Protein AF-A0A1N7SX60-F1 (afdb_monomer)

Structure (mmCIF, N/CA/C/O backbone):
data_AF-A0A1N7SX60-F1
#
_entry.id   AF-A0A1N7SX60-F1
#
loop_
_atom_site.group_PDB
_atom_site.id
_atom_site.type_symbol
_atom_site.label_atom_id
_atom_site.label_alt_id
_atom_site.label_comp_id
_atom_site.label_asym_id
_atom_site.label_entity_id
_atom_site.label_seq_id
_atom_site.pdbx_PDB_ins_code
_atom_site.Cartn_x
_atom_site.Cartn_y
_atom_site.Cartn_z
_atom_site.occupancy
_atom_site.B_iso_or_equiv
_atom_site.auth_seq_id
_atom_site.auth_comp_id
_atom_site.auth_asym_id
_atom_site.auth_atom_id
_atom_site.pdbx_PDB_model_num
ATOM 1 N N . MET A 1 1 ? 11.155 -11.683 -12.900 1.00 55.38 1 MET A N 1
ATOM 2 C CA . MET A 1 1 ? 12.011 -10.623 -13.467 1.00 55.38 1 MET A CA 1
ATOM 3 C C . MET A 1 1 ? 11.646 -9.347 -12.727 1.00 55.38 1 MET A C 1
ATOM 5 O O . MET A 1 1 ? 10.485 -8.974 -12.782 1.00 55.38 1 MET A O 1
ATOM 9 N N . THR A 1 2 ? 12.556 -8.747 -11.964 1.00 61.34 2 THR A N 1
ATOM 10 C CA . THR A 1 2 ? 12.298 -7.500 -11.219 1.00 61.34 2 THR A CA 1
ATOM 11 C C . THR A 1 2 ? 13.249 -6.438 -11.751 1.00 61.34 2 THR A C 1
ATOM 13 O O . THR A 1 2 ? 14.437 -6.467 -11.443 1.00 61.34 2 THR A O 1
ATOM 16 N N . TRP A 1 3 ? 12.761 -5.578 -12.638 1.00 81.38 3 TRP A N 1
ATOM 17 C CA . TRP A 1 3 ? 13.512 -4.440 -13.162 1.00 81.38 3 TRP A CA 1
ATOM 18 C C . TRP A 1 3 ? 12.528 -3.345 -13.565 1.00 81.38 3 TRP A C 1
ATOM 20 O O . TRP A 1 3 ? 11.390 -3.674 -13.890 1.00 81.38 3 TRP A O 1
ATOM 30 N N . GLU A 1 4 ? 12.961 -2.083 -13.562 1.00 87.69 4 GLU A N 1
ATOM 31 C CA . GLU A 1 4 ? 12.141 -0.946 -13.985 1.00 87.69 4 GLU A CA 1
ATOM 32 C C . GLU A 1 4 ? 12.381 -0.622 -15.466 1.00 87.69 4 GLU A C 1
ATOM 34 O O . GLU A 1 4 ? 13.293 0.143 -15.802 1.00 87.69 4 GLU A O 1
ATOM 39 N N . PRO A 1 5 ? 11.580 -1.159 -16.401 1.00 89.00 5 PRO A N 1
ATOM 40 C CA . PRO A 1 5 ? 11.835 -0.950 -17.819 1.00 89.00 5 PRO A CA 1
ATOM 41 C C . PRO A 1 5 ? 11.672 0.504 -18.263 1.00 89.00 5 PRO A C 1
ATOM 43 O O . PRO A 1 5 ? 12.295 0.930 -19.236 1.00 89.00 5 PRO A O 1
ATOM 46 N N . SER A 1 6 ? 10.888 1.286 -17.521 1.00 87.06 6 SER A N 1
ATOM 47 C CA . SER A 1 6 ? 10.717 2.721 -17.733 1.00 87.06 6 SER A CA 1
ATOM 48 C C . SER A 1 6 ? 12.006 3.527 -17.574 1.00 87.06 6 SER A C 1
ATOM 50 O O . SER A 1 6 ? 12.074 4.626 -18.118 1.00 87.06 6 SER A O 1
ATOM 52 N N . LEU A 1 7 ? 13.017 3.006 -16.869 1.00 84.94 7 LEU A N 1
ATOM 53 C CA . LEU A 1 7 ? 14.290 3.700 -16.650 1.00 84.94 7 LEU A CA 1
ATOM 54 C C . LEU A 1 7 ? 15.335 3.459 -17.746 1.00 84.94 7 LEU A C 1
ATOM 56 O O . LEU A 1 7 ? 16.404 4.065 -17.701 1.00 84.94 7 LEU A O 1
ATOM 60 N N . GLY A 1 8 ? 15.081 2.591 -18.731 1.00 82.00 8 GLY A N 1
ATOM 61 C CA . GLY A 1 8 ? 16.130 2.310 -19.714 1.00 82.00 8 GLY A CA 1
ATOM 62 C C . GLY A 1 8 ? 15.850 1.277 -20.794 1.00 82.00 8 GLY A C 1
ATOM 63 O O . GLY A 1 8 ? 16.801 0.869 -21.461 1.00 82.00 8 GLY A O 1
ATOM 64 N N . TRP A 1 9 ? 14.606 0.830 -21.006 1.00 90.56 9 TRP A N 1
ATOM 65 C CA . TRP A 1 9 ? 14.323 0.001 -22.177 1.00 90.56 9 TRP A CA 1
ATOM 66 C C . TRP A 1 9 ? 14.578 0.797 -23.467 1.00 90.56 9 TRP A C 1
ATO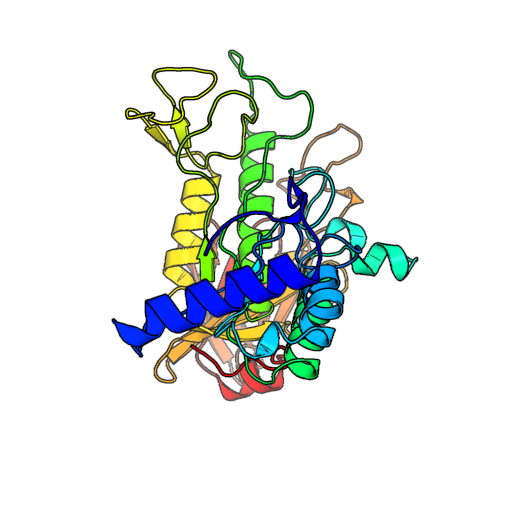M 68 O O . TRP A 1 9 ? 13.846 1.730 -23.789 1.00 90.56 9 TRP A O 1
ATOM 78 N N . ALA A 1 10 ? 15.634 0.423 -24.192 1.00 90.12 10 ALA A N 1
ATOM 79 C CA . ALA A 1 10 ? 16.147 1.169 -25.343 1.00 90.12 10 ALA A CA 1
ATOM 80 C C . ALA A 1 10 ? 15.938 0.466 -26.699 1.00 90.12 10 ALA A C 1
ATOM 82 O O . ALA A 1 10 ? 16.349 0.994 -27.730 1.00 90.12 10 ALA A O 1
ATOM 83 N N . ASP A 1 11 ? 15.331 -0.722 -26.712 1.00 94.00 11 ASP A N 1
ATOM 84 C CA . ASP A 1 11 ? 15.096 -1.517 -27.924 1.00 94.00 11 ASP A CA 1
ATOM 85 C C . ASP A 1 11 ? 13.610 -1.444 -28.351 1.00 94.00 11 ASP A C 1
ATOM 87 O O . ASP A 1 11 ? 12.790 -0.753 -27.745 1.00 94.00 11 ASP A O 1
ATOM 91 N N . SER A 1 12 ? 13.233 -2.126 -29.428 1.00 95.94 12 SER A N 1
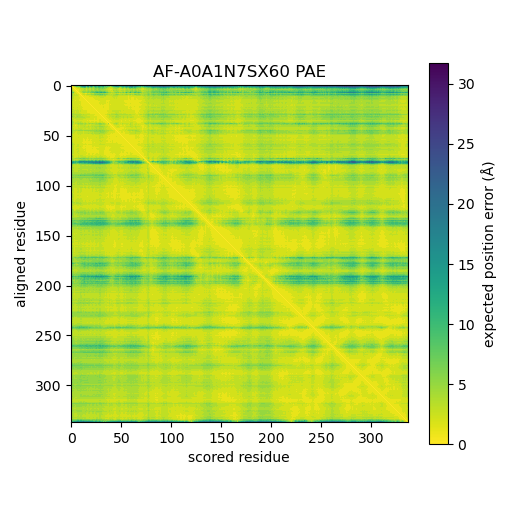ATOM 92 C CA . SER A 1 12 ? 11.878 -2.117 -29.972 1.00 95.94 12 SER A CA 1
ATOM 93 C C . SER A 1 12 ? 10.850 -2.749 -29.031 1.00 95.94 12 SER A C 1
ATOM 95 O O . SER A 1 12 ? 11.148 -3.652 -28.245 1.00 95.94 12 SER A O 1
ATOM 97 N N . ASP A 1 13 ? 9.591 -2.337 -29.176 1.00 95.94 13 ASP A N 1
ATOM 98 C CA . ASP A 1 13 ? 8.496 -2.900 -28.386 1.00 95.94 13 ASP A CA 1
ATOM 99 C C . ASP A 1 13 ? 8.295 -4.405 -28.627 1.00 95.94 13 ASP A C 1
ATOM 101 O O . ASP A 1 13 ? 7.923 -5.153 -27.723 1.00 95.94 13 ASP A O 1
ATOM 105 N N . ALA A 1 14 ? 8.582 -4.866 -29.847 1.00 96.69 14 ALA A N 1
ATOM 106 C CA . ALA A 1 14 ? 8.551 -6.282 -30.190 1.00 96.69 14 ALA A CA 1
ATOM 107 C C . ALA A 1 14 ? 9.633 -7.065 -29.433 1.00 96.69 14 ALA A C 1
ATOM 109 O O . ALA A 1 14 ? 9.358 -8.149 -28.915 1.00 96.69 14 ALA A O 1
ATOM 110 N N . ASN A 1 15 ? 10.838 -6.498 -29.309 1.00 97.12 15 ASN A N 1
ATOM 111 C CA . ASN A 1 15 ? 11.925 -7.115 -28.555 1.00 97.12 15 ASN A CA 1
ATOM 112 C C . ASN A 1 15 ? 11.629 -7.155 -27.051 1.00 97.12 15 ASN A C 1
ATOM 114 O O . ASN A 1 15 ? 12.031 -8.110 -26.390 1.00 97.12 15 ASN A O 1
ATOM 118 N N . PHE A 1 16 ? 10.849 -6.204 -26.523 1.00 96.00 16 PHE A N 1
ATOM 119 C CA . PHE A 1 16 ? 10.407 -6.242 -25.126 1.00 96.00 16 PHE A CA 1
ATOM 120 C C . PHE A 1 16 ? 9.563 -7.490 -24.856 1.00 96.00 16 PHE A C 1
ATOM 122 O O . PHE A 1 16 ? 9.838 -8.262 -23.936 1.00 96.00 16 PHE A O 1
ATOM 129 N N . VAL A 1 17 ? 8.564 -7.746 -25.707 1.00 97.44 17 VAL A N 1
ATOM 130 C CA . VAL A 1 17 ? 7.717 -8.942 -25.591 1.00 97.44 17 VAL A CA 1
ATOM 131 C C . VAL A 1 17 ? 8.513 -10.216 -25.889 1.00 97.44 17 VAL A C 1
ATOM 133 O O . VAL A 1 17 ? 8.321 -11.227 -25.212 1.00 97.44 17 VAL A O 1
ATOM 136 N N . ALA A 1 18 ? 9.439 -10.184 -26.853 1.00 97.94 18 ALA A N 1
ATOM 137 C CA . ALA A 1 18 ? 10.301 -11.323 -27.169 1.00 97.94 18 ALA A CA 1
ATOM 138 C C . ALA A 1 18 ? 11.223 -11.705 -25.999 1.00 97.94 18 ALA A C 1
ATOM 140 O O . ALA A 1 18 ? 11.410 -12.894 -25.742 1.00 97.94 18 ALA A O 1
ATOM 141 N N . MET A 1 19 ? 11.739 -10.723 -25.253 1.00 96.25 19 MET A N 1
ATOM 142 C CA . MET A 1 19 ? 12.510 -10.953 -24.030 1.00 96.25 19 MET A CA 1
ATOM 143 C C . MET A 1 19 ? 11.667 -11.685 -22.978 1.00 96.25 19 MET A C 1
ATOM 145 O O . MET A 1 19 ? 12.108 -12.709 -22.454 1.00 96.25 19 MET A O 1
ATOM 149 N N . TYR A 1 20 ? 10.441 -11.218 -22.705 1.00 97.38 20 TYR A N 1
ATOM 150 C CA . TYR A 1 20 ? 9.529 -11.909 -21.782 1.00 97.38 20 TYR A CA 1
ATOM 151 C C . TYR A 1 20 ? 9.197 -13.322 -22.260 1.00 97.38 20 TYR A C 1
ATOM 153 O O . TYR A 1 20 ? 9.238 -14.254 -21.464 1.00 97.38 20 TYR A O 1
ATOM 161 N N . LYS A 1 21 ? 8.944 -13.513 -23.559 1.00 98.12 21 LYS A N 1
ATOM 162 C CA . LYS A 1 21 ? 8.717 -14.839 -24.146 1.00 98.12 21 LYS A CA 1
ATOM 163 C C . LYS A 1 21 ? 9.899 -15.779 -23.915 1.00 98.12 21 LYS A C 1
ATOM 165 O O . LYS A 1 21 ? 9.691 -16.912 -23.487 1.00 98.12 21 LYS A O 1
ATOM 170 N N . ALA A 1 22 ? 11.119 -15.322 -24.192 1.00 97.88 22 ALA A N 1
ATOM 171 C CA . ALA A 1 22 ? 12.325 -16.121 -24.010 1.00 97.88 22 ALA A CA 1
ATOM 172 C C . ALA A 1 22 ? 12.534 -16.492 -22.533 1.00 97.88 22 ALA A C 1
ATOM 174 O O . ALA A 1 22 ? 12.771 -17.660 -22.229 1.00 97.88 22 ALA A O 1
ATOM 175 N N . ALA A 1 23 ? 12.373 -15.528 -21.618 1.00 96.44 23 ALA A N 1
ATOM 176 C CA . ALA A 1 23 ? 12.459 -15.769 -20.179 1.00 96.44 23 ALA A CA 1
ATOM 177 C C . ALA A 1 23 ? 11.383 -16.759 -19.706 1.00 96.44 23 ALA A C 1
ATOM 179 O O . ALA A 1 23 ? 11.702 -17.728 -19.023 1.00 96.44 23 ALA A O 1
ATOM 180 N N . TYR A 1 24 ? 10.130 -16.559 -20.122 1.00 97.75 24 TYR A N 1
ATOM 181 C CA . TYR A 1 24 ? 9.001 -17.428 -19.797 1.00 97.75 24 TYR A CA 1
ATOM 182 C C . TYR A 1 24 ? 9.255 -18.875 -20.214 1.00 97.75 24 TYR A C 1
ATOM 184 O O . TYR A 1 24 ? 9.181 -19.777 -19.383 1.00 97.75 24 TYR A O 1
ATOM 192 N N . GLN A 1 25 ? 9.598 -19.092 -21.485 1.00 98.12 25 GLN A N 1
ATOM 193 C CA . GLN A 1 25 ? 9.836 -20.426 -22.035 1.00 98.12 25 GLN A CA 1
ATOM 194 C C . GLN A 1 25 ? 11.074 -21.086 -21.421 1.00 98.12 25 GLN A C 1
ATOM 196 O O . GLN A 1 25 ? 11.034 -22.271 -21.099 1.00 98.12 25 GLN A O 1
ATOM 201 N N . GLY A 1 26 ? 12.155 -20.326 -21.227 1.00 97.62 26 GLY A N 1
ATOM 202 C CA . GLY A 1 26 ? 13.379 -20.826 -20.607 1.00 97.62 26 GLY A CA 1
ATOM 203 C C . GLY A 1 26 ? 13.150 -21.281 -19.167 1.00 97.62 26 GLY A C 1
ATOM 204 O O . GLY A 1 26 ? 13.458 -22.424 -18.836 1.00 97.62 26 GLY A O 1
ATOM 205 N N . ILE A 1 27 ? 12.543 -20.427 -18.336 1.00 97.38 27 ILE A N 1
ATOM 206 C CA . ILE A 1 27 ? 12.261 -20.725 -16.925 1.00 97.38 27 ILE A CA 1
ATOM 207 C C . ILE A 1 27 ? 11.320 -21.933 -16.810 1.00 97.38 27 ILE A C 1
ATOM 209 O O . ILE A 1 27 ? 11.679 -22.918 -16.166 1.00 97.38 27 ILE A O 1
ATOM 213 N N . HIS A 1 28 ? 10.183 -21.921 -17.513 1.00 97.94 28 HIS A N 1
ATOM 214 C CA . HIS A 1 28 ? 9.193 -23.002 -17.424 1.00 97.94 28 HIS A CA 1
ATOM 215 C C . HIS A 1 28 ? 9.661 -24.329 -18.031 1.00 97.94 28 HIS A C 1
ATOM 217 O O . HIS A 1 28 ? 9.133 -25.380 -17.675 1.00 97.94 28 HIS A O 1
ATOM 223 N N . SER A 1 29 ? 10.660 -24.318 -18.924 1.00 98.06 29 SER A N 1
ATOM 224 C CA . SER A 1 29 ? 11.265 -25.562 -19.424 1.00 98.06 29 SER A CA 1
ATOM 225 C C . SER A 1 29 ? 12.031 -26.334 -18.345 1.00 98.06 29 SER A C 1
ATOM 227 O O . SER A 1 29 ? 12.218 -27.541 -18.480 1.00 98.06 29 SER A O 1
ATOM 229 N N . THR A 1 30 ? 12.470 -25.642 -17.287 1.00 97.56 30 THR A N 1
ATOM 230 C CA . THR A 1 30 ? 13.232 -26.221 -16.172 1.00 97.56 30 THR A CA 1
ATOM 231 C C . THR A 1 30 ? 12.371 -26.371 -14.920 1.00 97.56 30 THR A C 1
ATOM 233 O O . THR A 1 30 ? 12.403 -27.423 -14.286 1.00 97.56 30 THR A O 1
ATOM 236 N N . ASP A 1 31 ? 11.586 -25.347 -14.580 1.00 97.81 31 ASP A N 1
ATOM 237 C CA . ASP A 1 31 ? 10.635 -25.372 -13.469 1.00 97.81 31 ASP A CA 1
ATOM 238 C C . ASP A 1 31 ? 9.261 -24.864 -13.936 1.00 97.81 31 ASP A C 1
ATOM 240 O O . ASP A 1 31 ? 9.051 -23.651 -14.023 1.00 97.81 31 ASP A O 1
ATOM 244 N N . PRO A 1 32 ? 8.304 -25.764 -14.227 1.00 96.25 32 PRO A N 1
ATOM 245 C CA . PRO A 1 32 ? 6.976 -25.375 -14.692 1.00 96.25 32 PRO A CA 1
ATOM 246 C C . PRO A 1 32 ? 6.119 -24.684 -13.618 1.00 96.25 32 PRO A C 1
ATOM 248 O O . PRO A 1 32 ? 5.035 -24.214 -13.952 1.00 96.25 32 PRO A O 1
ATOM 251 N N . ASN A 1 33 ? 6.557 -24.637 -12.352 1.00 96.44 33 ASN A N 1
ATOM 252 C CA . ASN A 1 33 ? 5.841 -23.955 -11.267 1.00 96.44 33 ASN A CA 1
ATOM 253 C C . ASN A 1 33 ? 6.429 -22.575 -10.933 1.00 96.44 33 ASN A C 1
ATOM 255 O O . ASN A 1 33 ? 5.870 -21.859 -10.097 1.00 96.44 33 ASN A O 1
ATOM 259 N N . ALA A 1 34 ? 7.563 -22.207 -11.533 1.00 96.19 34 ALA A N 1
ATOM 260 C CA . ALA A 1 34 ? 8.161 -20.897 -11.330 1.00 96.19 34 ALA A CA 1
ATOM 261 C C . ALA A 1 34 ? 7.250 -19.792 -11.888 1.00 96.19 34 ALA A C 1
ATOM 263 O O . ALA A 1 34 ? 6.569 -19.972 -12.889 1.00 96.19 34 ALA A O 1
ATOM 264 N N . ILE A 1 35 ? 7.253 -18.623 -11.245 1.00 94.75 35 ILE A N 1
ATOM 265 C CA . ILE A 1 35 ? 6.392 -17.493 -11.619 1.00 94.75 35 ILE A CA 1
ATOM 266 C C . ILE A 1 35 ? 7.213 -16.438 -12.357 1.00 94.75 35 ILE A C 1
ATOM 268 O O . ILE A 1 35 ? 8.163 -15.870 -11.808 1.00 94.75 35 ILE A O 1
ATOM 272 N N . VAL A 1 36 ? 6.805 -16.101 -13.580 1.00 96.31 36 VAL A N 1
ATOM 273 C CA . VAL A 1 36 ? 7.365 -14.972 -14.325 1.00 96.31 36 VAL A CA 1
ATOM 274 C C . VAL A 1 36 ? 6.474 -13.749 -14.149 1.00 96.31 36 VAL A C 1
ATOM 276 O O . VAL A 1 36 ? 5.356 -13.679 -14.651 1.00 96.31 36 VAL A O 1
ATOM 279 N N . MET A 1 37 ? 6.989 -12.766 -13.412 1.00 95.94 37 MET A N 1
ATOM 280 C CA . MET A 1 37 ? 6.298 -11.504 -13.128 1.00 95.94 37 MET A CA 1
ATOM 281 C C . MET A 1 37 ? 6.798 -10.367 -14.023 1.00 95.94 37 MET A C 1
ATOM 283 O O . MET A 1 37 ? 7.977 -10.361 -14.391 1.00 95.94 37 MET A O 1
ATOM 287 N N . GLY A 1 38 ? 5.917 -9.410 -14.327 1.00 95.19 38 GLY A N 1
ATOM 288 C CA . GLY A 1 38 ? 6.249 -8.158 -15.013 1.00 95.19 38 GLY A CA 1
ATOM 289 C C . GLY A 1 38 ? 5.148 -7.090 -14.880 1.00 95.19 38 GLY A C 1
ATOM 290 O O . GLY A 1 38 ? 4.031 -7.399 -14.495 1.00 95.19 38 GLY A O 1
ATOM 291 N N . THR A 1 39 ? 5.389 -5.818 -15.188 1.00 92.44 39 THR A N 1
ATOM 292 C CA . THR A 1 39 ? 6.619 -5.292 -15.794 1.00 92.44 39 THR A CA 1
ATOM 293 C C . THR A 1 39 ? 7.601 -4.673 -14.806 1.00 92.44 39 THR A C 1
ATOM 295 O O . THR A 1 39 ? 8.749 -4.509 -15.194 1.00 92.44 39 THR A O 1
ATOM 298 N N . GLY A 1 40 ? 7.198 -4.421 -13.554 1.00 91.75 40 GLY A N 1
ATOM 299 C CA . GLY A 1 40 ? 8.071 -3.877 -12.505 1.00 91.75 40 GLY A CA 1
ATOM 300 C C . GLY A 1 40 ? 8.279 -2.364 -12.581 1.00 91.75 40 GLY A C 1
ATOM 301 O O . GLY A 1 40 ? 9.347 -1.891 -12.236 1.00 91.75 40 GLY A O 1
ATOM 302 N N . ASN A 1 41 ? 7.303 -1.601 -13.077 1.00 93.56 41 ASN A N 1
ATOM 303 C CA . ASN A 1 41 ? 7.446 -0.149 -13.230 1.00 93.56 41 ASN A CA 1
ATOM 304 C C . ASN A 1 41 ? 7.256 0.576 -11.878 1.00 93.56 41 ASN A C 1
ATOM 306 O O . ASN A 1 41 ? 6.537 0.054 -11.020 1.00 93.56 41 ASN A O 1
ATOM 310 N N . PRO A 1 42 ? 7.825 1.788 -11.700 1.00 90.19 42 PRO A N 1
ATOM 311 C CA . PRO A 1 42 ? 7.867 2.482 -10.408 1.00 90.19 42 PRO A CA 1
ATOM 312 C C . PRO A 1 42 ? 6.482 2.881 -9.876 1.00 90.19 42 PRO A C 1
ATOM 314 O O . PRO A 1 42 ? 6.241 2.883 -8.672 1.00 90.19 42 PRO A O 1
ATOM 317 N N . PHE A 1 43 ? 5.552 3.201 -10.777 1.00 92.75 43 PHE A N 1
ATOM 318 C CA . PHE A 1 43 ? 4.206 3.647 -10.424 1.00 92.75 43 PHE A CA 1
ATOM 319 C C . PHE A 1 43 ? 3.165 2.601 -10.814 1.00 92.75 43 PHE A C 1
ATOM 321 O O . PHE A 1 43 ? 3.258 1.975 -11.878 1.00 92.75 43 PHE A O 1
ATOM 328 N N . ALA A 1 44 ? 2.134 2.456 -9.983 1.00 94.50 44 ALA A N 1
ATOM 329 C CA . ALA A 1 44 ? 1.046 1.521 -10.239 1.00 94.50 44 ALA A CA 1
ATOM 330 C C . ALA A 1 44 ? 0.198 1.950 -11.447 1.00 94.50 44 ALA A C 1
ATOM 332 O O . ALA A 1 44 ? -0.127 1.111 -12.291 1.00 94.50 44 ALA A O 1
ATOM 333 N N . SER A 1 45 ? -0.148 3.241 -11.555 1.00 94.50 45 SER A N 1
ATOM 334 C CA . SER A 1 45 ? -1.006 3.744 -12.633 1.00 94.50 45 SER A CA 1
ATOM 335 C C . SER A 1 45 ? -0.763 5.222 -12.996 1.00 94.50 45 SER A C 1
ATOM 337 O O . SER A 1 45 ? 0.156 5.860 -12.500 1.00 94.50 45 SER A O 1
ATOM 339 N N . ASN A 1 46 ? -1.622 5.739 -13.881 1.00 89.19 46 ASN A N 1
ATOM 340 C CA . ASN A 1 46 ? -1.798 7.140 -14.267 1.00 89.19 46 ASN A CA 1
ATOM 341 C C . ASN A 1 46 ? -0.667 7.809 -15.073 1.00 89.19 46 ASN A C 1
ATOM 343 O O . ASN A 1 46 ? -0.543 9.029 -15.077 1.00 89.19 46 ASN A O 1
ATOM 347 N N . CYS A 1 47 ? 0.124 7.039 -15.827 1.00 90.69 47 CYS A N 1
ATOM 348 C CA . CYS A 1 47 ? 0.977 7.579 -16.895 1.00 90.69 47 CYS A CA 1
ATOM 349 C C . CYS A 1 47 ? 1.276 6.537 -17.992 1.00 90.69 47 CYS A C 1
ATOM 351 O O . CYS A 1 47 ? 0.935 5.362 -17.864 1.00 90.69 47 CYS A O 1
ATOM 353 N N . ASP A 1 48 ? 1.930 6.929 -19.085 1.00 91.94 48 ASP A N 1
ATOM 354 C CA . ASP A 1 48 ? 2.257 5.988 -20.172 1.00 91.94 48 ASP A CA 1
ATOM 355 C C . ASP A 1 48 ? 3.392 5.020 -19.806 1.00 91.94 48 ASP A C 1
ATOM 357 O O . ASP A 1 48 ? 3.499 3.928 -20.369 1.00 91.94 48 ASP A O 1
ATOM 361 N N . THR A 1 49 ? 4.230 5.400 -18.838 1.00 91.88 49 THR A N 1
ATOM 362 C CA . THR A 1 49 ? 5.399 4.631 -18.395 1.00 91.88 49 THR A CA 1
ATOM 363 C C . THR A 1 49 ? 5.220 3.936 -17.046 1.00 91.88 49 THR A C 1
ATOM 365 O O . THR A 1 49 ? 6.146 3.277 -16.583 1.00 91.88 49 THR A O 1
ATOM 368 N N . CYS A 1 50 ? 4.042 4.013 -16.426 1.00 94.00 50 CYS A N 1
ATOM 369 C CA . CYS A 1 50 ? 3.690 3.217 -15.247 1.00 94.00 50 CYS A CA 1
ATOM 370 C C . CYS A 1 50 ? 3.287 1.791 -15.644 1.00 94.00 50 CYS A C 1
ATOM 372 O O . CYS A 1 50 ? 3.183 1.454 -16.830 1.00 94.00 50 CYS A O 1
ATOM 374 N N . THR A 1 51 ? 2.992 0.961 -14.644 1.00 96.31 51 THR A N 1
ATOM 375 C CA . THR A 1 51 ? 2.566 -0.422 -14.859 1.00 96.31 51 THR A CA 1
ATOM 376 C C . THR A 1 51 ? 1.307 -0.501 -15.723 1.00 96.31 51 THR A C 1
ATOM 378 O O . THR A 1 51 ? 1.291 -1.268 -16.684 1.00 96.31 51 THR A O 1
ATOM 381 N N . THR A 1 52 ? 0.266 0.312 -15.490 1.00 96.88 52 THR A N 1
ATOM 382 C CA . THR A 1 52 ? -0.922 0.266 -16.368 1.00 96.88 52 THR A CA 1
ATOM 383 C C . THR A 1 52 ? -0.637 0.683 -17.807 1.00 96.88 52 THR A C 1
ATOM 385 O O . THR A 1 52 ? -1.174 0.056 -18.723 1.00 96.88 52 THR A O 1
ATOM 388 N N . GLY A 1 53 ? 0.206 1.695 -18.029 1.00 96.00 53 GLY A N 1
ATOM 389 C CA . GLY A 1 53 ? 0.625 2.121 -19.368 1.00 96.00 53 GLY A CA 1
ATOM 390 C C . GLY A 1 53 ? 1.344 1.000 -20.120 1.00 96.00 53 GLY A C 1
ATOM 391 O O . GLY A 1 53 ? 0.970 0.649 -21.244 1.00 96.00 53 GLY A O 1
ATOM 392 N N . TYR A 1 54 ? 2.295 0.343 -19.454 1.00 96.25 54 TYR A N 1
ATOM 393 C CA . TYR A 1 54 ? 3.041 -0.783 -20.016 1.00 96.25 54 TYR A CA 1
ATOM 394 C C . TYR A 1 54 ? 2.159 -2.005 -20.273 1.00 96.25 54 TYR A C 1
ATOM 396 O O . TYR A 1 54 ? 2.236 -2.601 -21.347 1.00 96.25 54 TYR A O 1
ATOM 404 N N . LEU A 1 55 ? 1.278 -2.361 -19.338 1.00 97.69 55 LEU A N 1
ATOM 405 C CA . LEU A 1 55 ? 0.350 -3.476 -19.520 1.00 97.69 55 LEU A CA 1
ATOM 406 C C . LEU A 1 55 ? -0.613 -3.235 -20.688 1.00 97.69 55 LEU A C 1
ATOM 408 O O . LEU A 1 55 ? -0.866 -4.156 -21.460 1.00 97.69 55 LEU A O 1
ATOM 412 N N . LYS A 1 56 ? -1.109 -2.006 -20.882 1.00 97.50 56 LYS A N 1
ATOM 413 C CA . LYS A 1 56 ? -1.934 -1.660 -22.053 1.00 97.50 56 LYS A CA 1
ATOM 414 C C . LYS A 1 56 ? -1.136 -1.789 -23.352 1.00 97.50 56 LYS A C 1
ATOM 416 O O . LYS A 1 56 ? -1.582 -2.462 -24.280 1.00 97.50 56 LYS A O 1
ATOM 421 N N . LYS A 1 57 ? 0.052 -1.179 -23.404 1.00 96.62 57 LYS A N 1
ATOM 422 C CA . LYS A 1 57 ? 0.911 -1.140 -24.594 1.00 96.62 57 LYS A CA 1
ATOM 423 C C . LYS A 1 57 ? 1.411 -2.530 -24.995 1.00 96.62 57 LYS A C 1
ATOM 425 O O . LYS A 1 57 ? 1.146 -2.996 -26.100 1.00 96.62 57 LYS A O 1
ATOM 430 N N . PHE A 1 58 ? 2.117 -3.210 -24.098 1.00 97.44 58 PHE A N 1
ATOM 431 C CA . PHE A 1 58 ? 2.751 -4.500 -24.382 1.00 97.44 58 PHE A CA 1
ATOM 432 C C . PHE A 1 58 ? 1.775 -5.668 -24.285 1.00 97.44 58 PHE A C 1
ATOM 434 O O . PHE A 1 58 ? 1.958 -6.685 -24.956 1.00 97.44 58 PHE A O 1
ATOM 441 N N . GLY A 1 59 ? 0.698 -5.522 -23.513 1.00 97.38 59 GLY A N 1
ATOM 442 C CA . GLY A 1 59 ? -0.403 -6.475 -23.501 1.00 97.38 59 GLY A CA 1
ATOM 443 C C . GLY A 1 59 ? -1.037 -6.653 -24.879 1.00 97.38 59 GLY A C 1
ATOM 444 O O . GLY A 1 59 ? -1.220 -7.789 -25.314 1.00 97.38 59 GLY A O 1
ATOM 445 N N . ALA A 1 60 ? -1.275 -5.554 -25.606 1.00 97.06 60 ALA A N 1
ATOM 446 C CA . ALA A 1 60 ? -1.765 -5.584 -26.989 1.00 97.06 60 ALA A CA 1
ATOM 447 C C . ALA A 1 60 ? -0.790 -6.272 -27.968 1.00 97.06 60 ALA A C 1
ATOM 449 O O . ALA A 1 60 ? -1.209 -6.780 -29.006 1.00 97.06 60 ALA A O 1
ATOM 450 N N . LEU A 1 61 ? 0.498 -6.330 -27.619 1.00 97.75 61 LEU A N 1
ATOM 451 C CA . LEU A 1 61 ? 1.552 -7.013 -28.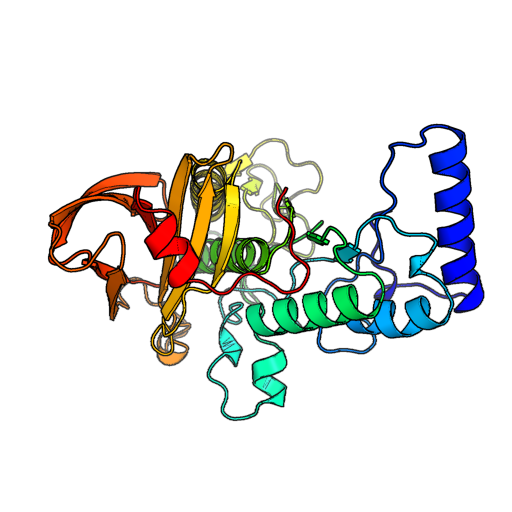376 1.00 97.75 61 LEU A CA 1
ATOM 452 C C . LEU A 1 61 ? 1.781 -8.467 -27.922 1.00 97.75 61 LEU A C 1
ATOM 454 O O . LEU A 1 61 ? 2.654 -9.151 -28.454 1.00 97.75 61 LEU A O 1
ATOM 458 N N . GLY A 1 62 ? 0.998 -8.961 -26.957 1.00 98.06 62 GLY 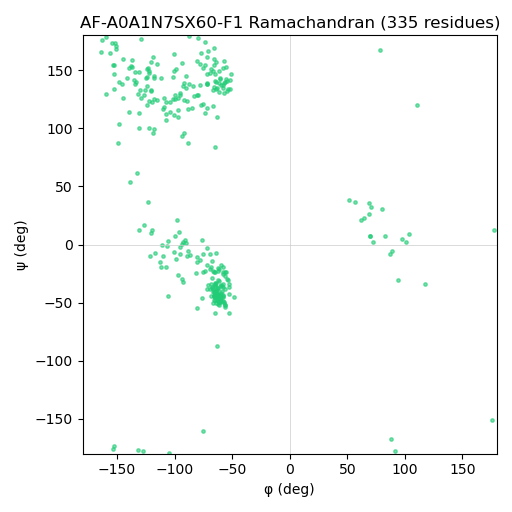A N 1
ATOM 459 C CA . GLY A 1 62 ? 1.008 -10.357 -26.521 1.00 98.06 62 GLY A CA 1
ATOM 460 C C . GLY A 1 62 ? 1.727 -10.639 -25.200 1.00 98.06 62 GLY A C 1
ATOM 461 O O . GLY A 1 62 ? 1.869 -11.815 -24.864 1.00 98.06 62 GLY A O 1
ATOM 462 N N . LEU A 1 63 ? 2.135 -9.615 -24.434 1.00 98.06 63 LEU A N 1
ATOM 463 C CA . LEU A 1 63 ? 2.811 -9.782 -23.134 1.00 98.06 63 LEU A CA 1
ATOM 464 C C . LEU A 1 63 ? 2.036 -10.685 -22.161 1.00 98.06 63 LEU A C 1
ATOM 466 O O . LEU A 1 63 ? 2.654 -11.473 -21.453 1.00 98.06 63 LEU A O 1
ATOM 470 N N . TRP A 1 64 ? 0.700 -10.631 -22.158 1.00 98.00 64 TRP A N 1
ATOM 471 C CA . TRP A 1 64 ? -0.156 -11.428 -21.264 1.00 98.00 64 TRP A CA 1
ATOM 472 C C . TRP A 1 64 ? 0.075 -12.948 -21.349 1.00 98.00 64 TRP A C 1
ATOM 474 O O . TRP A 1 64 ? -0.211 -13.678 -20.396 1.00 98.00 64 TRP A O 1
ATOM 484 N N . ASN A 1 65 ? 0.610 -13.430 -22.475 1.00 98.06 65 ASN A N 1
ATOM 485 C CA . ASN A 1 65 ? 0.943 -14.842 -22.676 1.00 98.06 65 ASN A CA 1
ATOM 486 C C . ASN A 1 65 ? 2.253 -15.263 -21.995 1.00 98.06 65 ASN A C 1
ATOM 488 O O . ASN A 1 65 ? 2.528 -16.454 -21.915 1.00 98.06 65 ASN A O 1
ATOM 492 N N . TYR A 1 66 ? 3.063 -14.304 -21.545 1.00 97.81 66 TYR A N 1
ATOM 493 C CA . TYR A 1 66 ? 4.432 -14.529 -21.074 1.00 97.81 66 TYR A CA 1
ATOM 494 C C . TYR A 1 66 ? 4.679 -13.971 -19.665 1.00 97.81 66 TYR A C 1
ATOM 496 O O . TYR A 1 66 ? 5.828 -13.802 -19.259 1.00 97.81 66 TYR A O 1
ATOM 504 N N . ILE A 1 67 ? 3.599 -13.687 -18.929 1.00 97.56 67 ILE A N 1
ATOM 505 C CA . ILE A 1 67 ? 3.618 -13.361 -17.502 1.00 97.56 67 ILE A CA 1
ATOM 506 C C . ILE A 1 67 ? 2.532 -14.152 -16.755 1.00 97.56 67 ILE A C 1
ATOM 508 O O . ILE A 1 67 ? 1.400 -14.313 -17.232 1.00 97.56 67 ILE A O 1
ATOM 512 N N . ASP A 1 68 ? 2.875 -14.622 -15.562 1.00 97.12 68 ASP A N 1
ATOM 513 C CA . ASP A 1 68 ? 1.995 -15.365 -14.650 1.00 97.12 68 ASP A CA 1
ATOM 514 C C . ASP A 1 68 ? 1.384 -14.454 -13.584 1.00 97.12 68 ASP A C 1
ATOM 516 O O . ASP A 1 68 ? 0.283 -14.697 -13.091 1.00 97.12 68 ASP A O 1
ATOM 520 N N . ALA A 1 69 ? 2.077 -13.362 -13.263 1.00 96.88 69 ALA A N 1
ATOM 521 C CA . ALA A 1 69 ? 1.614 -12.337 -12.345 1.00 96.88 69 ALA A CA 1
ATOM 522 C C . ALA A 1 69 ? 2.088 -10.950 -12.787 1.00 96.88 69 ALA A C 1
ATOM 524 O O . ALA A 1 69 ? 3.047 -10.811 -13.550 1.00 96.88 69 ALA A O 1
ATOM 525 N N . VAL A 1 70 ? 1.407 -9.921 -12.292 1.00 97.69 70 VAL A N 1
ATOM 526 C CA . VAL A 1 70 ? 1.843 -8.541 -12.464 1.00 97.69 70 VAL A CA 1
ATOM 527 C C . VAL A 1 70 ? 2.752 -8.146 -11.310 1.00 97.69 70 VAL A C 1
ATOM 529 O O . VAL A 1 70 ? 2.437 -8.415 -10.152 1.00 97.69 70 VAL A O 1
ATOM 532 N N . SER A 1 71 ? 3.861 -7.489 -11.625 1.00 96.62 71 SER A N 1
ATOM 533 C CA . SER A 1 71 ? 4.710 -6.803 -10.653 1.00 96.62 71 SER A CA 1
ATOM 534 C C . SER A 1 71 ? 4.768 -5.307 -10.941 1.00 96.62 71 SER A C 1
ATOM 536 O O . SER A 1 71 ? 4.767 -4.886 -12.099 1.00 96.62 71 SER A O 1
ATOM 538 N N . THR A 1 72 ? 4.837 -4.512 -9.882 1.00 95.69 72 THR A N 1
ATOM 539 C CA . THR A 1 72 ? 4.968 -3.048 -9.900 1.00 95.69 72 THR A CA 1
ATOM 540 C C . THR A 1 72 ? 5.701 -2.604 -8.641 1.00 95.69 72 THR A C 1
ATOM 542 O O . THR A 1 72 ? 5.884 -3.407 -7.725 1.00 95.69 72 THR A O 1
ATOM 545 N N . HIS A 1 73 ? 6.083 -1.336 -8.566 1.00 92.56 73 HIS A N 1
ATOM 546 C CA . HIS A 1 73 ? 6.469 -0.697 -7.313 1.00 92.56 73 HIS A CA 1
ATOM 547 C C . HIS A 1 73 ? 5.310 0.147 -6.762 1.00 92.56 73 HIS A C 1
ATOM 549 O O . HIS A 1 73 ? 4.312 0.390 -7.449 1.00 92.56 73 HIS A O 1
ATOM 555 N N . GLY A 1 74 ? 5.417 0.505 -5.484 1.00 83.81 74 GLY A N 1
ATOM 556 C CA . GLY A 1 74 ? 4.392 1.146 -4.666 1.00 83.81 74 GLY A CA 1
ATOM 557 C C . GLY A 1 74 ? 4.505 2.641 -4.536 1.00 83.81 74 GLY A C 1
ATOM 558 O O . GLY A 1 74 ? 3.935 3.191 -3.599 1.00 83.81 74 GLY A O 1
ATOM 559 N N . TYR A 1 75 ? 5.203 3.295 -5.457 1.00 89.75 75 TYR A N 1
ATOM 560 C CA . TYR A 1 75 ? 5.243 4.743 -5.491 1.00 89.75 75 TYR A CA 1
ATOM 561 C C . TYR A 1 75 ? 3.944 5.279 -6.112 1.00 89.75 75 TYR A C 1
ATOM 563 O O . TYR A 1 75 ? 3.435 4.729 -7.091 1.00 89.75 75 TYR A O 1
ATOM 571 N N . TRP A 1 76 ? 3.373 6.334 -5.525 1.00 86.88 76 TRP A N 1
ATOM 572 C CA . TRP A 1 76 ? 2.068 6.883 -5.932 1.00 86.88 76 TRP A CA 1
ATOM 573 C C . TRP A 1 76 ? 2.160 8.245 -6.618 1.00 86.88 76 TRP A C 1
ATOM 575 O O . TRP A 1 76 ? 1.176 8.717 -7.168 1.00 86.88 76 TRP A O 1
ATOM 585 N N . ASN A 1 77 ? 3.308 8.910 -6.626 1.00 76.19 77 ASN A N 1
ATOM 586 C CA . ASN A 1 77 ? 3.473 10.152 -7.376 1.00 76.19 77 ASN A CA 1
ATOM 587 C C . ASN A 1 77 ? 4.968 10.460 -7.555 1.00 76.19 77 ASN A C 1
ATOM 589 O O . ASN A 1 77 ? 5.814 9.747 -7.012 1.00 76.19 77 ASN A O 1
ATOM 593 N N . ALA A 1 78 ? 5.308 11.523 -8.288 1.00 71.31 78 ALA A N 1
ATOM 594 C CA . ALA A 1 78 ? 6.667 12.049 -8.385 1.00 71.31 78 ALA A CA 1
ATOM 595 C C . ALA A 1 78 ? 7.134 12.580 -7.013 1.00 71.31 78 ALA A C 1
ATOM 597 O O . ALA A 1 78 ? 7.008 13.764 -6.709 1.00 71.31 78 ALA A O 1
ATOM 598 N N . GLY A 1 79 ? 7.636 11.665 -6.182 1.00 84.38 79 GLY A N 1
ATOM 599 C CA . GLY A 1 79 ? 8.024 11.889 -4.794 1.00 84.38 79 GLY A CA 1
ATOM 600 C C . GLY A 1 79 ? 7.092 11.179 -3.815 1.00 84.38 79 GLY A C 1
ATOM 601 O O . GLY A 1 79 ? 5.896 11.459 -3.770 1.00 84.38 79 GLY A O 1
ATOM 602 N N . THR A 1 80 ? 7.642 10.276 -3.009 1.00 92.31 80 THR A N 1
ATOM 603 C CA . THR A 1 80 ? 6.933 9.582 -1.926 1.00 92.31 80 THR A CA 1
ATOM 604 C C . THR A 1 80 ? 7.596 9.915 -0.604 1.00 92.31 80 THR A C 1
ATOM 606 O O . THR A 1 80 ? 8.606 9.324 -0.230 1.00 92.31 80 THR A O 1
ATOM 609 N N . TYR A 1 81 ? 7.047 10.906 0.085 1.00 95.06 81 TYR A N 1
ATOM 610 C CA . TYR A 1 81 ? 7.579 11.455 1.330 1.00 95.06 81 TYR A CA 1
ATOM 611 C C . TYR A 1 81 ? 6.435 12.006 2.191 1.00 95.06 81 TYR A C 1
ATOM 613 O O . TYR A 1 81 ? 5.312 12.127 1.696 1.00 95.06 81 TYR A O 1
ATOM 621 N N . PRO A 1 82 ? 6.667 12.339 3.473 1.00 96.38 82 PRO A N 1
ATOM 622 C CA . PRO A 1 82 ? 5.608 12.757 4.383 1.00 96.38 82 PRO A CA 1
ATOM 623 C C . PRO A 1 82 ? 4.703 13.891 3.904 1.00 96.38 82 PRO A C 1
ATOM 625 O O . PRO A 1 82 ? 3.492 13.756 4.042 1.00 96.38 82 PRO A O 1
ATOM 628 N N . ALA A 1 83 ? 5.233 14.950 3.290 1.00 95.69 83 ALA A N 1
ATOM 629 C CA . ALA A 1 83 ? 4.433 16.044 2.725 1.00 95.69 83 ALA A CA 1
ATOM 630 C C . ALA A 1 83 ? 3.659 15.661 1.450 1.00 95.69 83 ALA A C 1
ATOM 632 O O . ALA A 1 83 ? 2.927 16.480 0.897 1.00 95.69 83 ALA A O 1
ATOM 633 N N . HIS A 1 84 ? 3.829 14.433 0.964 1.00 95.19 84 HIS A N 1
ATOM 634 C CA . HIS A 1 84 ? 3.160 13.901 -0.212 1.00 95.19 84 HIS A CA 1
ATOM 635 C C . HIS A 1 84 ? 2.588 12.503 0.072 1.00 95.19 84 HIS A C 1
ATOM 637 O O . HIS A 1 84 ? 3.015 11.522 -0.541 1.00 95.19 84 HIS A O 1
ATOM 643 N N . PRO A 1 85 ? 1.656 12.389 1.039 1.00 96.12 85 PRO A N 1
ATOM 644 C CA . PRO A 1 85 ? 1.101 11.110 1.475 1.00 96.12 85 PRO A CA 1
ATOM 645 C C . PRO A 1 85 ? 0.279 10.429 0.361 1.00 96.12 85 PRO A C 1
ATOM 647 O O . PRO A 1 85 ? -0.165 11.105 -0.573 1.00 96.12 85 PRO A O 1
ATOM 650 N N . PRO A 1 86 ? 0.044 9.102 0.436 1.00 96.19 86 PRO A N 1
ATOM 651 C CA . PRO A 1 86 ? -0.678 8.356 -0.599 1.00 96.19 86 PRO A CA 1
ATOM 652 C C . PRO A 1 86 ? -2.128 8.811 -0.799 1.00 96.19 86 PRO A C 1
ATOM 654 O O . PRO A 1 86 ? -2.701 8.572 -1.862 1.00 96.19 86 PRO A O 1
ATOM 657 N N . GLU A 1 87 ? -2.706 9.484 0.194 1.00 95.94 87 GLU A N 1
ATOM 658 C CA . GLU A 1 87 ? -4.067 10.019 0.184 1.00 95.94 87 GLU A CA 1
ATOM 659 C C . GLU A 1 87 ? -4.154 11.493 -0.237 1.00 95.94 87 GLU A C 1
ATOM 661 O O . GLU A 1 87 ? -5.259 12.024 -0.321 1.00 95.94 87 GLU A O 1
ATOM 666 N N . LEU A 1 88 ? -3.025 12.165 -0.511 1.00 94.69 88 LEU A N 1
ATOM 667 C CA . LEU A 1 88 ? -2.975 13.618 -0.737 1.00 94.69 88 LEU A CA 1
ATOM 668 C C . LEU A 1 88 ? -4.044 14.104 -1.723 1.00 94.69 88 LEU A C 1
ATOM 670 O O . LEU A 1 88 ? -4.704 15.115 -1.485 1.00 94.69 88 LEU A O 1
ATOM 674 N N . GLN A 1 89 ? -4.205 13.384 -2.836 1.00 94.25 89 GLN A N 1
ATOM 675 C CA . GLN A 1 89 ? -5.101 13.782 -3.924 1.00 94.25 89 GLN A CA 1
ATOM 676 C C . GLN A 1 89 ? -6.506 13.168 -3.816 1.00 94.25 89 GLN A C 1
ATOM 678 O O . GLN A 1 89 ? -7.347 13.459 -4.656 1.00 94.25 89 GLN A O 1
ATOM 683 N N . ASP A 1 90 ? -6.801 12.370 -2.785 1.00 92.44 90 ASP A N 1
ATOM 684 C CA . ASP A 1 90 ? -8.081 11.652 -2.627 1.00 92.44 90 ASP A CA 1
ATOM 685 C C . ASP A 1 90 ? -9.295 12.598 -2.607 1.00 92.44 90 ASP A C 1
ATOM 687 O O . ASP A 1 90 ? -10.341 12.314 -3.184 1.00 92.44 90 ASP A O 1
ATOM 691 N N . SER A 1 91 ? -9.121 13.776 -2.001 1.00 89.44 91 SER A N 1
ATOM 692 C CA . SER A 1 91 ? -10.163 14.802 -1.864 1.00 89.44 91 SER A CA 1
ATOM 693 C C . SER A 1 91 ? -10.073 15.940 -2.887 1.00 89.44 91 SER A C 1
ATOM 695 O O . SER A 1 91 ? -10.819 16.916 -2.776 1.00 89.44 91 SER A O 1
ATOM 697 N N . ASP A 1 92 ? -9.181 15.841 -3.879 1.00 93.25 92 ASP A N 1
ATOM 698 C CA . ASP A 1 92 ? -9.017 16.885 -4.895 1.00 93.25 92 ASP A CA 1
ATOM 699 C C . ASP A 1 92 ? -10.315 17.047 -5.714 1.00 93.25 92 ASP A C 1
ATOM 701 O O . ASP A 1 92 ? -10.923 16.046 -6.081 1.00 93.25 92 ASP A O 1
ATOM 705 N N . PRO A 1 93 ? -10.812 18.263 -5.994 1.00 93.12 93 PRO A N 1
ATOM 706 C CA . PRO A 1 93 ? -12.034 18.436 -6.780 1.00 93.12 93 PRO A CA 1
ATOM 707 C C . PRO A 1 93 ? -11.887 18.038 -8.258 1.00 93.12 93 PRO A C 1
ATOM 709 O O . PRO A 1 93 ? -12.907 17.830 -8.918 1.00 93.12 93 PRO A O 1
ATOM 712 N N . ASP A 1 94 ? -10.663 17.956 -8.791 1.00 95.44 94 ASP A N 1
ATOM 713 C CA . ASP A 1 94 ? -10.387 17.499 -10.152 1.00 95.44 94 ASP A CA 1
ATOM 714 C C . ASP A 1 94 ? -10.205 15.966 -10.181 1.00 95.44 94 ASP A C 1
ATOM 716 O O . ASP A 1 94 ? -9.238 15.443 -9.616 1.00 95.44 94 ASP A O 1
ATOM 720 N N . PRO A 1 95 ? -11.074 15.215 -10.887 1.00 93.56 95 PRO A N 1
ATOM 721 C CA . PRO A 1 95 ? -10.928 13.768 -11.032 1.00 93.56 95 PRO A CA 1
ATOM 722 C C . PRO A 1 95 ? -9.578 13.324 -11.617 1.00 93.56 95 PRO A C 1
ATOM 724 O O . PRO A 1 95 ? -9.131 12.210 -11.342 1.00 93.56 95 PRO A O 1
ATOM 727 N N . ALA A 1 96 ? -8.920 14.166 -12.422 1.00 92.12 96 ALA A N 1
ATOM 728 C CA . ALA A 1 96 ? -7.600 13.863 -12.969 1.00 92.12 96 ALA A CA 1
ATOM 729 C C . ALA A 1 96 ? -6.511 13.854 -11.884 1.00 92.12 96 ALA A C 1
ATOM 731 O O . ALA A 1 96 ? -5.588 13.040 -11.953 1.00 92.12 96 ALA A O 1
ATOM 732 N N . ASN A 1 97 ? -6.643 14.706 -10.866 1.00 92.88 97 ASN A N 1
ATOM 733 C CA . ASN A 1 97 ? -5.771 14.692 -9.696 1.00 92.88 97 ASN A CA 1
ATOM 734 C C . ASN A 1 97 ? -6.146 13.529 -8.773 1.00 92.88 97 ASN A C 1
ATOM 736 O O . ASN A 1 97 ? -5.285 12.737 -8.402 1.00 92.88 97 ASN A O 1
ATOM 740 N N . GLN A 1 98 ? -7.437 13.317 -8.494 1.00 93.88 98 GLN A N 1
ATOM 741 C CA . GLN A 1 98 ? -7.875 12.168 -7.686 1.00 93.88 98 GLN A CA 1
ATOM 742 C C . GLN A 1 98 ? -7.334 10.831 -8.204 1.00 93.88 98 GLN A C 1
ATOM 744 O O . GLN A 1 98 ? -7.000 9.946 -7.415 1.00 93.88 98 GLN A O 1
ATOM 749 N N . ALA A 1 99 ? -7.181 10.689 -9.524 1.00 92.75 99 ALA A N 1
ATOM 750 C CA . ALA A 1 99 ? -6.595 9.511 -10.154 1.00 92.75 99 ALA A CA 1
ATOM 751 C C . ALA A 1 99 ? -5.158 9.181 -9.695 1.00 92.75 99 ALA A C 1
ATOM 753 O O . ALA A 1 99 ? -4.740 8.035 -9.880 1.00 92.75 99 ALA A O 1
ATOM 754 N N . ASN A 1 100 ? -4.420 10.130 -9.100 1.00 92.44 100 ASN A N 1
ATOM 755 C CA . ASN A 1 100 ? -3.091 9.900 -8.526 1.00 92.44 100 ASN A CA 1
ATOM 756 C C . ASN A 1 100 ? -3.113 9.475 -7.052 1.00 92.44 100 ASN A C 1
ATOM 758 O O . ASN A 1 100 ? -2.064 9.077 -6.551 1.00 92.44 100 ASN A O 1
ATOM 762 N N . ALA A 1 101 ? -4.247 9.523 -6.348 1.00 94.38 101 ALA A N 1
ATOM 763 C CA . ALA A 1 101 ? -4.331 8.903 -5.026 1.00 94.38 101 ALA A CA 1
ATOM 764 C C . ALA A 1 101 ? -4.039 7.397 -5.153 1.00 94.38 101 ALA A C 1
ATOM 766 O O . ALA A 1 101 ? -4.473 6.747 -6.112 1.00 94.38 101 ALA A O 1
ATOM 767 N N . LEU A 1 102 ? -3.256 6.836 -4.227 1.00 95.69 102 LEU A N 1
ATOM 768 C CA . LEU A 1 102 ? -2.735 5.472 -4.372 1.00 95.69 102 LEU A CA 1
ATOM 769 C C . LEU A 1 102 ? -3.860 4.431 -4.475 1.00 95.69 102 LEU A C 1
ATOM 771 O O . LEU A 1 102 ? -3.754 3.472 -5.236 1.00 95.69 102 LEU A O 1
ATOM 775 N N . ASP A 1 103 ? -4.962 4.625 -3.758 1.00 94.81 103 ASP A N 1
ATOM 776 C CA . ASP A 1 103 ? -6.125 3.740 -3.812 1.00 94.81 103 ASP A CA 1
ATOM 777 C C . ASP A 1 103 ? -6.807 3.760 -5.196 1.00 94.81 103 ASP A C 1
ATOM 779 O O . ASP A 1 103 ? -7.147 2.709 -5.750 1.00 94.81 103 ASP A O 1
ATOM 783 N N . ASN A 1 104 ? -6.913 4.931 -5.821 1.00 95.69 104 ASN A N 1
ATOM 784 C CA . ASN A 1 104 ? -7.404 5.089 -7.183 1.00 95.69 104 ASN A CA 1
ATOM 785 C C . ASN A 1 104 ? -6.446 4.479 -8.209 1.00 95.69 104 ASN A C 1
ATOM 787 O O . ASN A 1 104 ? -6.901 3.839 -9.164 1.00 95.69 104 ASN A O 1
ATOM 791 N N . GLN A 1 105 ? -5.133 4.577 -7.996 1.00 96.38 105 GLN A N 1
ATOM 792 C CA . GLN A 1 105 ? -4.162 3.872 -8.834 1.00 96.38 105 GLN A CA 1
ATOM 793 C C . GLN A 1 105 ? -4.292 2.354 -8.716 1.00 96.38 105 GLN A C 1
ATOM 795 O O . GLN A 1 105 ? -4.250 1.662 -9.736 1.00 96.38 105 GLN A O 1
ATOM 800 N N . MET A 1 106 ? -4.518 1.829 -7.507 1.00 97.38 106 MET A N 1
ATOM 801 C CA . MET A 1 106 ? -4.791 0.405 -7.296 1.00 97.38 106 MET A CA 1
ATOM 802 C C . MET A 1 106 ? -6.046 -0.040 -8.052 1.00 97.38 106 MET A C 1
ATOM 804 O O . MET A 1 106 ? -6.018 -1.058 -8.748 1.00 97.38 106 MET A O 1
ATOM 808 N N . ASN A 1 107 ? -7.127 0.742 -7.989 1.00 97.00 107 ASN A N 1
ATOM 809 C CA . ASN A 1 107 ? -8.372 0.454 -8.708 1.00 97.00 107 ASN A CA 1
ATOM 810 C C . ASN A 1 107 ? -8.169 0.426 -10.232 1.00 97.00 107 ASN A C 1
ATOM 812 O O . ASN A 1 107 ? -8.660 -0.478 -10.922 1.00 97.00 107 ASN A O 1
ATOM 816 N N . GLN A 1 108 ? -7.413 1.384 -10.770 1.00 97.19 108 GLN A N 1
ATOM 817 C CA . GLN A 1 108 ? -7.074 1.429 -12.193 1.00 97.19 108 GLN A CA 1
ATOM 818 C C . GLN A 1 108 ? -6.201 0.240 -12.605 1.00 97.19 108 GLN A C 1
ATOM 820 O O . GLN A 1 108 ? -6.491 -0.411 -13.613 1.00 97.19 108 GLN A O 1
ATOM 825 N N . LEU A 1 109 ? -5.171 -0.083 -11.817 1.00 98.06 109 LEU A N 1
ATOM 826 C CA . LEU A 1 109 ? -4.292 -1.219 -12.075 1.00 98.06 109 LEU A CA 1
ATOM 827 C C . LEU A 1 109 ? -5.069 -2.531 -12.092 1.00 98.06 109 LEU A C 1
ATOM 829 O O . LEU A 1 109 ? -4.980 -3.286 -13.061 1.00 98.06 109 LEU A O 1
ATOM 833 N N . ARG A 1 110 ? -5.919 -2.758 -11.088 1.00 98.12 110 ARG A N 1
ATOM 834 C CA . ARG A 1 110 ? -6.799 -3.928 -11.033 1.00 98.12 110 ARG A CA 1
ATOM 835 C C . ARG A 1 110 ? -7.739 -4.022 -12.228 1.00 98.12 110 ARG A C 1
ATOM 837 O O . ARG A 1 110 ? -7.897 -5.105 -12.790 1.00 98.12 110 ARG A O 1
ATOM 844 N N . SER A 1 111 ? -8.291 -2.899 -12.675 1.00 98.19 111 SER A N 1
ATOM 845 C CA . SER A 1 111 ? -9.157 -2.862 -13.858 1.00 98.19 111 SER A CA 1
ATOM 846 C C . SER A 1 111 ? -8.406 -3.242 -15.142 1.00 98.19 111 SER A C 1
ATOM 848 O O . SER A 1 111 ? -8.907 -4.037 -15.936 1.00 98.19 111 SER A O 1
ATOM 850 N N . VAL A 1 112 ? -7.184 -2.732 -15.334 1.00 98.31 112 VAL A N 1
ATOM 851 C CA . VAL A 1 112 ? -6.343 -3.058 -16.503 1.00 98.31 112 VAL A CA 1
ATOM 852 C C . VAL A 1 112 ? -5.917 -4.522 -16.495 1.00 98.31 112 VAL A C 1
ATOM 854 O O . VAL A 1 112 ? -6.013 -5.188 -17.525 1.00 98.31 112 VAL A O 1
ATOM 857 N N . MET A 1 113 ? -5.494 -5.038 -15.338 1.00 98.38 113 MET A N 1
ATOM 858 C CA . MET A 1 113 ? -5.164 -6.454 -15.171 1.00 98.38 113 MET A CA 1
ATOM 859 C C . MET A 1 113 ? -6.350 -7.339 -15.544 1.00 98.38 113 MET A C 1
ATOM 861 O O . MET A 1 113 ? -6.209 -8.238 -16.366 1.00 98.38 113 MET A O 1
ATOM 865 N N . GLN A 1 114 ? -7.530 -7.042 -14.997 1.00 98.19 114 GLN A N 1
ATOM 866 C CA . GLN A 1 114 ? -8.729 -7.833 -15.238 1.00 98.19 114 GLN A CA 1
ATOM 867 C C . GLN A 1 114 ? -9.154 -7.829 -16.712 1.00 98.19 114 GLN A C 1
ATOM 869 O O . GLN A 1 114 ? -9.608 -8.855 -17.212 1.00 98.19 114 GLN A O 1
ATOM 874 N N . ALA A 1 115 ? -9.003 -6.698 -17.407 1.00 98.19 115 ALA A N 1
ATOM 875 C CA . ALA A 1 115 ? -9.313 -6.592 -18.830 1.00 98.19 115 ALA A CA 1
ATOM 876 C C . ALA A 1 115 ? -8.305 -7.340 -19.720 1.00 98.19 115 ALA A C 1
ATOM 878 O O . ALA A 1 115 ? -8.688 -7.879 -20.755 1.00 98.19 115 ALA A O 1
ATOM 879 N N . GLY A 1 116 ? -7.026 -7.362 -19.333 1.00 97.75 116 GLY A N 1
ATOM 880 C CA . GLY A 1 116 ? -5.965 -8.017 -20.094 1.00 97.75 116 GLY A CA 1
ATOM 881 C C . GLY A 1 116 ? -5.901 -9.528 -19.882 1.00 97.75 116 GLY A C 1
ATOM 882 O O . GLY A 1 116 ? -5.954 -10.298 -20.840 1.00 97.75 116 GLY A O 1
ATOM 883 N N . LYS A 1 117 ? -5.801 -9.955 -18.621 1.00 97.38 117 LYS A N 1
ATOM 884 C CA . LYS A 1 117 ? -5.800 -11.361 -18.208 1.00 97.38 117 LYS A CA 1
ATOM 885 C C . LYS A 1 117 ? -6.453 -11.474 -16.820 1.00 97.38 117 LYS A C 1
ATOM 887 O O . LYS A 1 117 ? -5.829 -11.129 -15.816 1.00 97.38 117 LYS A O 1
ATOM 892 N N . PRO A 1 118 ? -7.713 -11.941 -16.753 1.00 97.25 118 PRO A N 1
ATOM 893 C CA . PRO A 1 118 ? -8.471 -12.045 -15.511 1.00 97.25 118 PRO A CA 1
ATOM 894 C C . PRO A 1 118 ? -7.742 -12.768 -14.376 1.00 97.25 118 PRO A C 1
ATOM 896 O O . PRO A 1 118 ? -7.033 -13.746 -14.608 1.00 97.25 118 PRO A O 1
ATOM 899 N N . ASN A 1 119 ? -8.006 -12.334 -13.140 1.00 96.00 119 ASN A N 1
ATOM 900 C CA . ASN A 1 119 ? -7.586 -13.005 -11.901 1.00 96.00 119 ASN A CA 1
ATOM 901 C C . ASN A 1 119 ? -6.065 -13.133 -11.689 1.00 96.00 119 ASN A C 1
ATOM 903 O O . ASN A 1 119 ? -5.607 -13.981 -10.922 1.00 96.00 119 ASN A O 1
ATOM 907 N N . MET A 1 120 ? -5.259 -12.305 -12.357 1.00 96.56 120 MET A N 1
ATOM 908 C CA . MET A 1 120 ? -3.814 -12.296 -12.132 1.00 96.56 120 MET A CA 1
ATOM 909 C C . MET A 1 120 ? -3.448 -11.845 -10.710 1.00 96.56 120 MET A C 1
ATOM 911 O O . MET A 1 120 ? -4.001 -10.881 -10.161 1.00 96.56 120 MET A O 1
ATOM 915 N N . LYS A 1 121 ? -2.432 -12.508 -10.146 1.00 97.25 121 LYS A N 1
ATOM 916 C CA . LYS A 1 121 ? -1.770 -12.059 -8.917 1.00 97.25 121 LYS A CA 1
ATOM 917 C C . LYS A 1 121 ? -0.988 -10.765 -9.184 1.00 97.25 121 LYS A C 1
ATOM 919 O O . LYS A 1 121 ? -0.548 -10.516 -10.306 1.00 97.25 121 LYS A O 1
ATOM 924 N N . LEU A 1 122 ? -0.852 -9.943 -8.152 1.00 97.50 122 LEU A N 1
ATOM 925 C CA . LEU A 1 122 ? -0.226 -8.628 -8.151 1.00 97.50 122 LEU A CA 1
ATOM 926 C C . LEU A 1 122 ? 0.790 -8.552 -7.013 1.00 97.50 122 LEU A C 1
ATOM 928 O O . LEU A 1 122 ? 0.440 -8.767 -5.853 1.00 97.50 122 LEU A O 1
ATOM 932 N N . PHE A 1 123 ? 2.022 -8.199 -7.347 1.00 96.94 123 PHE A N 1
ATOM 933 C CA . PHE A 1 123 ? 3.130 -8.099 -6.409 1.00 96.94 123 PHE A CA 1
ATOM 934 C C . PHE A 1 123 ? 3.714 -6.690 -6.447 1.00 96.94 123 PHE A C 1
ATOM 936 O O . PHE A 1 123 ? 4.132 -6.215 -7.501 1.00 96.94 123 PHE A O 1
ATOM 943 N N . PHE A 1 124 ? 3.750 -6.031 -5.293 1.00 96.00 124 PHE A N 1
ATOM 944 C CA . PHE A 1 124 ? 4.457 -4.768 -5.125 1.00 96.00 124 PHE A CA 1
ATOM 945 C C . PHE A 1 124 ? 5.868 -5.082 -4.648 1.00 96.00 124 PHE A C 1
ATOM 947 O O . PHE A 1 124 ? 6.081 -5.343 -3.467 1.00 96.00 124 PHE A O 1
ATOM 954 N N . THR A 1 125 ? 6.815 -5.142 -5.580 1.00 94.94 125 THR A N 1
ATOM 955 C CA . THR A 1 125 ? 8.171 -5.641 -5.308 1.00 94.94 125 THR A CA 1
ATOM 956 C C . THR A 1 125 ? 9.075 -4.615 -4.641 1.00 94.94 125 THR A C 1
ATOM 958 O O . THR A 1 125 ? 10.135 -4.988 -4.148 1.00 94.94 125 THR A O 1
ATOM 961 N N . GLU A 1 126 ? 8.634 -3.363 -4.584 1.00 91.81 126 GLU A N 1
ATOM 962 C CA . GLU A 1 126 ? 9.318 -2.246 -3.946 1.00 91.81 126 GLU A CA 1
ATOM 963 C C . GLU A 1 126 ? 8.270 -1.226 -3.499 1.00 91.81 126 GLU A C 1
ATOM 965 O O . GLU A 1 126 ? 7.357 -0.930 -4.266 1.00 91.81 126 GLU A O 1
ATOM 970 N N . ALA A 1 127 ? 8.350 -0.716 -2.276 1.00 90.75 127 ALA A N 1
ATOM 971 C CA . ALA A 1 127 ? 7.569 0.425 -1.814 1.00 90.75 127 ALA A CA 1
ATOM 972 C C . ALA A 1 127 ? 8.269 1.032 -0.598 1.00 90.75 127 ALA A C 1
ATOM 974 O O . ALA A 1 127 ? 8.622 0.314 0.338 1.00 90.75 127 ALA A O 1
ATOM 975 N N . GLY A 1 128 ? 8.477 2.342 -0.628 1.00 90.31 128 GLY A N 1
ATOM 976 C CA . GLY A 1 128 ? 9.201 3.060 0.408 1.00 90.31 128 GLY A CA 1
ATOM 977 C C . GLY A 1 128 ? 8.796 4.522 0.446 1.00 90.31 128 GLY A C 1
ATOM 978 O O . GLY A 1 128 ? 8.172 5.045 -0.476 1.00 90.31 128 GLY A O 1
ATOM 979 N N . THR A 1 129 ? 9.150 5.188 1.536 1.00 92.69 129 THR A N 1
ATOM 980 C CA . THR A 1 129 ? 8.941 6.626 1.715 1.00 92.69 129 THR A CA 1
ATOM 981 C C . THR A 1 129 ? 10.287 7.249 2.062 1.00 92.69 129 THR A C 1
ATOM 983 O O . THR A 1 129 ? 10.995 6.714 2.907 1.00 92.69 129 THR A O 1
ATOM 986 N N . SER A 1 130 ? 10.674 8.354 1.430 1.00 93.50 130 SER A N 1
ATOM 987 C CA . SER A 1 130 ? 11.873 9.106 1.809 1.00 93.50 130 SER A CA 1
ATOM 988 C C . SER A 1 130 ? 11.555 10.127 2.904 1.00 93.50 130 SER A C 1
ATOM 990 O O . SER A 1 130 ? 10.408 10.300 3.320 1.00 93.50 130 SER A O 1
ATOM 992 N N . TYR A 1 131 ? 12.560 10.874 3.361 1.00 94.06 131 TYR A N 1
ATOM 993 C CA . TYR A 1 131 ? 12.282 12.131 4.059 1.00 94.06 131 TYR A CA 1
ATOM 994 C C . TYR A 1 131 ? 11.768 13.189 3.081 1.00 94.06 131 TYR A C 1
ATOM 996 O O . TYR A 1 131 ? 11.888 13.032 1.863 1.00 94.06 131 TYR A O 1
ATOM 1004 N N . ASP A 1 132 ? 11.213 14.277 3.616 1.00 94.75 132 ASP A N 1
ATOM 1005 C CA . ASP A 1 132 ? 10.850 15.413 2.775 1.00 94.75 132 ASP A CA 1
ATOM 1006 C C . ASP A 1 132 ? 12.086 16.007 2.085 1.00 94.75 132 ASP A C 1
ATOM 1008 O O . ASP A 1 132 ? 13.191 15.986 2.651 1.00 94.75 132 ASP A O 1
ATOM 1012 N N . PRO A 1 133 ? 11.919 16.574 0.876 1.00 91.94 133 PRO A N 1
ATOM 1013 C CA . PRO A 1 133 ? 13.017 17.172 0.134 1.00 91.94 133 PRO A CA 1
ATOM 1014 C C . PRO A 1 133 ? 13.809 18.197 0.958 1.00 91.94 133 PRO A C 1
ATOM 1016 O O . PRO A 1 133 ? 13.249 19.079 1.607 1.00 91.94 133 PRO A O 1
ATOM 1019 N N . GLY A 1 134 ? 15.139 18.102 0.897 1.00 89.06 134 GLY A N 1
ATOM 1020 C CA . GLY A 1 134 ? 16.057 19.018 1.586 1.00 89.06 134 GLY A CA 1
ATOM 1021 C C . GLY A 1 134 ? 16.442 18.606 3.011 1.00 89.06 134 GLY A C 1
ATOM 1022 O O . GLY A 1 134 ? 17.328 19.229 3.603 1.00 89.06 134 GLY A O 1
ATOM 1023 N N . ILE A 1 135 ? 15.849 17.541 3.556 1.00 89.94 135 ILE A N 1
ATOM 1024 C CA . ILE A 1 135 ? 16.259 16.977 4.843 1.00 89.94 135 ILE A CA 1
ATOM 1025 C C . ILE A 1 135 ? 17.564 16.199 4.671 1.00 89.94 135 ILE A C 1
ATOM 1027 O O . ILE A 1 135 ? 17.642 15.233 3.921 1.00 89.94 135 ILE A O 1
ATOM 1031 N N . ASN A 1 136 ? 18.588 16.621 5.409 1.00 84.38 136 ASN A N 1
ATOM 1032 C CA . ASN A 1 136 ? 19.905 15.994 5.433 1.00 84.38 136 ASN A CA 1
ATOM 1033 C C . ASN A 1 136 ? 20.251 15.577 6.859 1.00 84.38 136 ASN A C 1
ATOM 1035 O O . ASN A 1 136 ? 19.894 16.281 7.807 1.00 84.38 136 ASN A O 1
ATOM 1039 N N . TYR A 1 137 ? 20.994 14.484 7.019 1.00 87.88 137 TYR A N 1
ATOM 1040 C CA . TYR A 1 137 ? 21.475 14.085 8.336 1.00 87.88 137 TYR A CA 1
ATOM 1041 C C . TYR A 1 137 ? 22.317 15.175 8.996 1.00 87.88 137 TYR A C 1
ATOM 1043 O O . TYR A 1 137 ? 23.214 15.765 8.393 1.00 87.88 137 TYR A O 1
ATOM 1051 N N . GLY A 1 138 ? 22.028 15.410 10.270 1.00 85.69 138 GLY A N 1
ATOM 1052 C CA . GLY A 1 138 ? 22.746 16.348 11.115 1.00 85.69 138 GLY A CA 1
ATOM 1053 C C . GLY A 1 138 ? 22.512 16.033 12.590 1.00 85.69 138 GLY A C 1
ATOM 1054 O O . GLY A 1 138 ? 21.748 15.125 12.909 1.00 85.69 138 GLY A O 1
ATOM 1055 N N . PRO A 1 139 ? 23.122 16.792 13.515 1.00 86.25 139 PRO A N 1
ATOM 1056 C CA . PRO A 1 139 ? 23.034 16.509 14.951 1.00 86.25 139 PRO A CA 1
ATOM 1057 C C . PRO A 1 139 ? 21.602 16.420 15.508 1.00 86.25 139 PRO A C 1
ATOM 1059 O O . PRO A 1 139 ? 21.384 15.793 16.539 1.00 86.25 139 PRO A O 1
ATOM 1062 N N . THR A 1 140 ? 20.633 17.051 14.839 1.00 88.56 140 THR A N 1
ATOM 1063 C CA . THR A 1 140 ? 19.214 17.088 15.230 1.00 88.56 140 THR A CA 1
ATOM 1064 C C . THR A 1 140 ? 18.262 16.744 14.079 1.00 88.56 140 THR A C 1
ATOM 1066 O O . THR A 1 140 ? 17.065 17.015 14.177 1.00 88.56 140 THR A O 1
ATOM 1069 N N . THR A 1 141 ? 18.784 16.206 12.972 1.00 89.69 141 THR A N 1
ATOM 1070 C CA . THR A 1 141 ? 18.025 15.957 11.739 1.00 89.69 141 THR A CA 1
ATOM 1071 C C . THR A 1 141 ? 18.263 14.519 11.274 1.00 89.69 141 THR A C 1
ATOM 1073 O O . THR A 1 141 ? 19.424 14.108 11.218 1.00 89.69 141 THR A O 1
ATOM 1076 N N . PRO A 1 142 ? 17.216 13.758 10.908 1.00 93.50 142 PRO A N 1
ATOM 1077 C CA . PRO A 1 142 ? 15.796 14.131 10.864 1.00 93.50 142 PRO A CA 1
ATOM 1078 C C . PRO A 1 142 ? 15.205 14.403 12.255 1.00 93.50 142 PRO A C 1
ATOM 1080 O O . PRO A 1 142 ? 15.629 13.832 13.258 1.00 93.50 142 PRO A O 1
ATOM 1083 N N . SER A 1 143 ? 14.221 15.302 12.314 1.00 95.75 143 SER A N 1
ATOM 1084 C CA . SER A 1 143 ? 13.522 15.611 13.562 1.00 95.75 143 SER A CA 1
ATOM 1085 C C . SER A 1 143 ? 12.605 14.454 13.977 1.00 95.75 143 SER A C 1
ATOM 1087 O O . SER A 1 143 ? 12.188 13.636 13.155 1.00 95.75 143 SER A O 1
ATOM 1089 N N . GLN A 1 144 ? 12.203 14.416 15.248 1.00 96.19 144 GLN A N 1
ATOM 1090 C CA . GLN A 1 144 ? 11.206 13.444 15.709 1.00 96.19 144 GLN A CA 1
ATOM 1091 C C . GLN A 1 144 ? 9.867 13.584 14.962 1.00 96.19 144 GLN A C 1
ATOM 1093 O O . GLN A 1 144 ? 9.209 12.581 14.696 1.00 96.19 144 GLN A O 1
ATOM 1098 N N . ASN A 1 145 ? 9.467 14.810 14.606 1.00 97.25 145 ASN A N 1
ATOM 1099 C CA . ASN A 1 145 ? 8.241 15.051 13.847 1.00 97.25 145 ASN A CA 1
ATOM 1100 C C . ASN A 1 145 ? 8.334 14.478 12.423 1.00 97.25 145 ASN A C 1
ATOM 1102 O O . ASN A 1 145 ? 7.379 13.852 11.970 1.00 97.25 145 ASN A O 1
ATOM 1106 N N . GLN A 1 146 ? 9.505 14.587 11.781 1.00 97.06 146 GLN A N 1
ATOM 1107 C CA . GLN A 1 146 ? 9.770 13.945 10.492 1.00 97.06 146 GLN A CA 1
ATOM 1108 C C . GLN A 1 146 ? 9.670 12.424 10.589 1.00 97.06 146 GLN A C 1
ATOM 1110 O O . GLN A 1 146 ? 8.994 11.798 9.782 1.00 97.06 146 GLN A O 1
ATOM 1115 N N . LEU A 1 147 ? 10.337 11.825 11.580 1.00 97.00 147 LEU A N 1
ATOM 1116 C CA . LEU A 1 147 ? 10.360 10.372 11.757 1.00 97.00 147 LEU A CA 1
ATOM 1117 C C . LEU A 1 147 ? 8.973 9.804 12.084 1.00 97.00 147 LEU A C 1
ATOM 1119 O O . LEU A 1 147 ? 8.632 8.711 11.640 1.00 97.00 147 LEU A O 1
ATOM 1123 N N . PHE A 1 148 ? 8.163 10.551 12.838 1.00 97.75 148 PHE A N 1
ATOM 1124 C CA . PHE A 1 148 ? 6.755 10.228 13.071 1.00 97.75 148 PHE A CA 1
ATOM 1125 C C . PHE A 1 148 ? 5.960 10.208 11.760 1.00 97.75 148 PHE A C 1
ATOM 1127 O O . PHE A 1 148 ? 5.249 9.244 11.480 1.00 97.75 148 PHE A O 1
ATOM 1134 N N . ALA A 1 149 ? 6.099 11.258 10.952 1.00 97.88 149 ALA A N 1
ATOM 1135 C CA . ALA A 1 149 ? 5.343 11.404 9.719 1.00 97.88 149 ALA A CA 1
ATOM 1136 C C . ALA A 1 149 ? 5.762 10.389 8.649 1.00 97.88 149 ALA A C 1
ATOM 1138 O O . ALA A 1 149 ? 4.912 9.813 7.971 1.00 97.88 149 ALA A O 1
ATOM 1139 N N . HIS A 1 150 ? 7.064 10.112 8.573 1.00 96.69 150 HIS A N 1
ATOM 1140 C CA . HIS A 1 150 ? 7.666 9.055 7.765 1.00 96.69 150 HIS A CA 1
ATOM 1141 C C . HIS A 1 150 ? 7.071 7.688 8.102 1.00 96.69 150 HIS A C 1
ATOM 1143 O O . HIS A 1 150 ? 6.501 7.048 7.224 1.00 96.69 150 HIS A O 1
ATOM 1149 N N . ALA A 1 151 ? 7.054 7.316 9.386 1.00 97.38 151 ALA A N 1
ATOM 1150 C CA . ALA A 1 151 ? 6.443 6.067 9.834 1.00 97.38 151 ALA A CA 1
ATOM 1151 C C . ALA A 1 151 ? 4.954 5.957 9.471 1.00 97.38 151 ALA A C 1
ATOM 1153 O O . ALA A 1 151 ? 4.503 4.902 9.028 1.00 97.38 151 ALA A O 1
ATOM 1154 N N . ALA A 1 152 ? 4.191 7.040 9.656 1.00 97.94 152 ALA A N 1
ATOM 1155 C CA . ALA A 1 152 ? 2.764 7.068 9.358 1.00 97.94 152 ALA A CA 1
ATOM 1156 C C . ALA A 1 152 ? 2.488 6.920 7.854 1.00 97.94 152 ALA A C 1
ATOM 1158 O O . ALA A 1 152 ? 1.633 6.133 7.463 1.00 97.94 152 ALA A O 1
ATOM 1159 N N . VAL A 1 153 ? 3.183 7.670 6.994 1.00 97.31 153 VAL A N 1
ATOM 1160 C CA . VAL A 1 153 ? 3.011 7.584 5.530 1.00 97.31 153 VAL A CA 1
ATOM 1161 C C . VAL A 1 153 ? 3.457 6.230 4.991 1.00 97.31 153 VAL A C 1
ATOM 1163 O O . VAL A 1 153 ? 2.709 5.615 4.227 1.00 97.31 153 VAL A O 1
ATOM 1166 N N . GLY A 1 154 ? 4.610 5.733 5.449 1.00 96.38 154 GLY A N 1
ATOM 1167 C CA . GLY A 1 154 ? 5.128 4.426 5.062 1.00 96.38 154 GLY A CA 1
ATOM 1168 C C . GLY A 1 154 ? 4.079 3.342 5.284 1.00 96.38 154 GLY A C 1
ATOM 1169 O O . GLY A 1 154 ? 3.624 2.711 4.331 1.00 96.38 154 GLY A O 1
ATOM 1170 N N . VAL A 1 155 ? 3.598 3.178 6.521 1.00 97.81 155 VAL A N 1
ATOM 1171 C CA . VAL A 1 155 ? 2.652 2.096 6.850 1.00 97.81 155 VAL A CA 1
ATOM 1172 C C . VAL A 1 155 ? 1.304 2.234 6.130 1.00 97.81 155 VAL A C 1
ATOM 1174 O O . VAL A 1 155 ? 0.731 1.231 5.702 1.00 97.81 155 VAL A O 1
ATOM 1177 N N . ARG A 1 156 ? 0.807 3.462 5.928 1.00 98.19 156 ARG A N 1
ATOM 1178 C CA . ARG A 1 156 ? -0.446 3.709 5.194 1.00 98.19 156 ARG A CA 1
ATOM 1179 C C . ARG A 1 156 ? -0.355 3.257 3.743 1.00 98.19 156 ARG A C 1
ATOM 1181 O O . ARG A 1 156 ? -1.274 2.593 3.267 1.00 98.19 156 ARG A O 1
ATOM 1188 N N . SER A 1 157 ? 0.761 3.537 3.066 1.00 96.94 157 SER A N 1
ATOM 1189 C CA . SER A 1 157 ? 0.944 3.135 1.667 1.00 96.94 157 SER A CA 1
ATOM 1190 C C . SER A 1 157 ? 0.878 1.613 1.493 1.00 96.94 157 SER A C 1
ATOM 1192 O O . SER A 1 157 ? 0.134 1.116 0.644 1.00 96.94 157 SER A O 1
ATOM 1194 N N . HIS A 1 158 ? 1.538 0.854 2.372 1.00 98.00 158 HIS A N 1
ATOM 1195 C CA . HIS A 1 158 ? 1.488 -0.608 2.360 1.00 98.00 158 HIS A CA 1
ATOM 1196 C C . HIS A 1 158 ? 0.085 -1.155 2.661 1.00 98.00 158 HIS A C 1
ATOM 1198 O O . HIS A 1 158 ? -0.362 -2.090 1.992 1.00 98.00 158 HIS A O 1
ATOM 1204 N N . ILE A 1 159 ? -0.648 -0.565 3.614 1.00 98.69 159 ILE A N 1
ATOM 1205 C CA . ILE A 1 159 ? -2.031 -0.976 3.904 1.00 98.69 159 ILE A CA 1
ATOM 1206 C C . ILE A 1 159 ? -2.943 -0.726 2.698 1.00 98.69 159 ILE A C 1
ATOM 1208 O O . ILE A 1 159 ? -3.759 -1.591 2.381 1.00 98.69 159 ILE A O 1
ATOM 1212 N N . ILE A 1 160 ? -2.804 0.411 2.006 1.00 98.19 160 ILE A N 1
ATOM 1213 C CA . ILE A 1 160 ? -3.579 0.711 0.791 1.00 98.19 160 ILE A CA 1
ATOM 1214 C C . ILE A 1 160 ? -3.267 -0.310 -0.307 1.00 98.19 160 ILE A C 1
ATOM 1216 O O . ILE A 1 160 ? -4.186 -0.834 -0.931 1.00 98.19 160 ILE A O 1
ATOM 1220 N N . VAL A 1 161 ? -1.994 -0.648 -0.519 1.00 97.69 161 VAL A N 1
ATOM 1221 C CA . VAL A 1 161 ? -1.567 -1.637 -1.523 1.00 97.69 161 VAL A CA 1
ATOM 1222 C C . VAL A 1 161 ? -2.136 -3.031 -1.229 1.00 97.69 161 VAL A C 1
ATOM 1224 O O . VAL A 1 161 ? -2.735 -3.661 -2.107 1.00 97.69 161 VAL A O 1
ATOM 1227 N N . LEU A 1 162 ? -2.012 -3.507 0.013 1.00 98.25 162 LEU A N 1
ATOM 1228 C CA . LEU A 1 162 ? -2.570 -4.796 0.442 1.00 98.25 162 LEU A CA 1
ATOM 1229 C C . LEU A 1 162 ? -4.106 -4.784 0.381 1.00 98.25 162 LEU A C 1
ATOM 1231 O O . LEU A 1 162 ? -4.733 -5.724 -0.110 1.00 98.25 162 LEU A O 1
ATOM 1235 N N . GLY A 1 163 ? -4.721 -3.690 0.827 1.00 98.25 163 GLY A N 1
ATOM 1236 C CA . GLY A 1 163 ? -6.160 -3.447 0.776 1.00 98.25 163 GLY A CA 1
ATOM 1237 C C . GLY A 1 163 ? -6.719 -3.363 -0.649 1.00 98.25 163 GLY A C 1
ATOM 1238 O O . GLY A 1 163 ? -7.827 -3.823 -0.907 1.00 98.25 163 GLY A O 1
ATOM 1239 N N . GLY A 1 164 ? -5.932 -2.841 -1.592 1.00 97.38 164 GLY A N 1
ATOM 1240 C CA . GLY A 1 164 ? -6.204 -2.807 -3.034 1.00 97.38 164 GLY A CA 1
ATOM 1241 C C . GLY A 1 164 ? -5.975 -4.152 -3.733 1.00 97.38 164 GLY A C 1
ATOM 1242 O O . GLY A 1 164 ? -6.104 -4.272 -4.955 1.00 97.38 164 GLY A O 1
ATOM 1243 N N . GLY A 1 165 ? -5.649 -5.190 -2.963 1.00 97.44 165 GLY A N 1
ATOM 1244 C CA . GLY A 1 165 ? -5.607 -6.572 -3.407 1.00 97.44 165 GLY A CA 1
ATOM 1245 C C . GLY A 1 165 ? -4.222 -7.098 -3.715 1.00 97.44 165 GLY A C 1
ATOM 1246 O O . GLY A 1 165 ? -4.147 -8.232 -4.172 1.00 97.44 165 GLY A O 1
ATOM 1247 N N . ALA A 1 166 ? -3.132 -6.350 -3.546 1.00 97.31 166 ALA A N 1
ATOM 1248 C CA . ALA A 1 166 ? -1.806 -6.930 -3.764 1.00 97.31 166 ALA A CA 1
ATOM 1249 C C . ALA A 1 166 ? -1.594 -8.171 -2.875 1.00 97.31 166 ALA A C 1
ATOM 1251 O O . ALA A 1 166 ? -1.993 -8.193 -1.713 1.00 97.31 166 ALA A O 1
ATOM 1252 N N . GLN A 1 167 ? -0.968 -9.210 -3.427 1.00 96.12 167 GLN A N 1
ATOM 1253 C CA . GLN A 1 167 ? -0.605 -10.418 -2.681 1.00 96.12 167 GLN A CA 1
ATOM 1254 C C . GLN A 1 167 ? 0.606 -10.188 -1.771 1.00 96.12 167 GLN A C 1
ATOM 1256 O O . GLN A 1 167 ? 0.798 -10.914 -0.802 1.00 96.12 167 GLN A O 1
ATOM 1261 N N . MET A 1 168 ? 1.431 -9.199 -2.102 1.00 94.88 168 MET A N 1
ATOM 1262 C CA . MET A 1 168 ? 2.654 -8.859 -1.391 1.00 94.88 168 MET A CA 1
ATOM 1263 C C . MET A 1 168 ? 2.940 -7.377 -1.589 1.00 94.88 168 MET A C 1
ATOM 1265 O O . MET A 1 168 ? 2.699 -6.835 -2.672 1.00 94.88 168 MET A O 1
ATOM 1269 N N . THR A 1 169 ? 3.529 -6.766 -0.568 1.00 95.62 169 THR A N 1
ATOM 1270 C CA . THR A 1 169 ? 4.252 -5.508 -0.682 1.00 95.62 169 THR A CA 1
ATOM 1271 C C . THR A 1 169 ? 5.600 -5.633 0.028 1.00 95.62 169 THR A C 1
ATOM 1273 O O . THR A 1 169 ? 5.661 -6.123 1.155 1.00 95.62 169 THR A O 1
ATOM 1276 N N . THR A 1 170 ? 6.683 -5.259 -0.648 1.00 94.88 170 THR A N 1
ATOM 1277 C CA . THR A 1 170 ? 8.044 -5.315 -0.104 1.00 94.88 170 THR A CA 1
ATOM 1278 C C . THR A 1 170 ? 8.435 -3.960 0.466 1.00 94.88 170 THR A C 1
ATOM 1280 O O . THR A 1 170 ? 8.309 -2.947 -0.219 1.00 94.88 170 THR A O 1
ATOM 1283 N N . LEU A 1 171 ? 8.949 -3.956 1.695 1.00 93.88 171 LEU A N 1
ATOM 1284 C CA . LEU A 1 171 ? 9.487 -2.766 2.353 1.00 93.88 171 LEU A CA 1
ATOM 1285 C C . LEU A 1 171 ? 10.821 -2.387 1.697 1.00 93.88 171 LEU A C 1
ATOM 1287 O O . LEU A 1 171 ? 11.777 -3.168 1.736 1.00 93.88 171 LEU A O 1
ATOM 1291 N N . PHE A 1 172 ? 10.882 -1.207 1.095 1.00 90.25 172 PHE A N 1
ATOM 1292 C CA . PHE A 1 172 ? 12.095 -0.651 0.514 1.00 90.25 172 PHE A CA 1
ATOM 1293 C C . PHE A 1 172 ? 12.567 0.527 1.365 1.00 90.25 172 PHE A C 1
ATOM 1295 O O . PHE A 1 172 ? 11.826 1.494 1.502 1.00 90.25 172 PHE A O 1
ATOM 1302 N N . PHE A 1 173 ? 13.757 0.508 1.965 1.00 88.62 173 PHE A N 1
ATOM 1303 C CA . PHE A 1 173 ? 14.796 -0.537 2.017 1.00 88.62 173 PHE A CA 1
ATOM 1304 C C . PHE A 1 173 ? 15.195 -0.819 3.480 1.00 88.62 173 PHE A C 1
ATOM 1306 O O . PHE A 1 173 ? 14.615 -0.265 4.409 1.00 88.62 173 PHE A O 1
ATOM 1313 N N . GLY A 1 174 ? 16.159 -1.713 3.723 1.00 90.00 174 GLY A N 1
ATOM 1314 C CA . GLY A 1 174 ? 16.651 -2.003 5.074 1.00 90.00 174 GLY A CA 1
ATOM 1315 C C . GLY A 1 174 ? 17.315 -0.773 5.717 1.00 90.00 174 GLY A C 1
ATOM 1316 O O . GLY A 1 174 ? 16.662 -0.031 6.448 1.00 90.00 174 GLY A O 1
ATOM 1317 N N . PRO A 1 175 ? 18.617 -0.542 5.500 1.00 92.56 175 PRO A N 1
ATOM 1318 C CA . PRO A 1 175 ? 19.280 0.681 5.937 1.00 92.56 175 PRO A CA 1
ATOM 1319 C C . PRO A 1 175 ? 19.038 1.847 4.980 1.00 92.56 175 PRO A C 1
ATOM 1321 O O . PRO A 1 175 ? 18.788 1.651 3.791 1.00 92.56 175 PRO A O 1
ATOM 1324 N N . ASP A 1 176 ? 19.201 3.072 5.477 1.00 91.81 176 ASP A N 1
ATOM 1325 C CA . ASP A 1 176 ? 19.451 4.200 4.581 1.00 91.81 176 ASP A CA 1
ATOM 1326 C C . ASP A 1 176 ? 20.704 3.954 3.742 1.00 91.81 176 ASP A C 1
ATOM 1328 O O . ASP A 1 176 ? 21.652 3.286 4.172 1.00 91.81 176 ASP A O 1
ATOM 1332 N N . TYR A 1 177 ? 20.726 4.544 2.551 1.00 90.81 177 TYR A N 1
ATOM 1333 C CA . TYR A 1 177 ? 21.828 4.414 1.613 1.00 90.81 177 TYR A CA 1
ATOM 1334 C C . TYR A 1 177 ? 22.178 5.762 0.958 1.00 90.81 177 TYR A C 1
ATOM 1336 O O . TYR A 1 177 ? 21.353 6.681 0.935 1.00 90.81 177 TYR A O 1
ATOM 1344 N N . PRO A 1 178 ? 23.409 5.905 0.426 1.00 88.19 178 PRO A N 1
ATOM 1345 C CA . PRO A 1 178 ? 23.861 7.160 -0.159 1.00 88.19 178 PRO A CA 1
ATOM 1346 C C . PRO A 1 178 ? 23.016 7.586 -1.361 1.00 88.19 178 PRO A C 1
ATOM 1348 O O . PRO A 1 178 ? 22.708 6.774 -2.229 1.00 88.19 178 PRO A O 1
ATOM 1351 N N . GLY A 1 179 ? 22.725 8.884 -1.452 1.00 86.25 179 GLY A N 1
ATOM 1352 C CA . GLY A 1 179 ? 21.992 9.490 -2.568 1.00 86.25 179 GLY A CA 1
ATOM 1353 C C . GLY A 1 179 ? 20.489 9.618 -2.330 1.00 86.25 179 GLY A C 1
ATOM 1354 O O . GLY A 1 179 ? 19.907 10.597 -2.785 1.00 86.25 179 GLY A O 1
ATOM 1355 N N . GLU A 1 180 ? 19.886 8.712 -1.555 1.00 86.94 180 GLU A N 1
ATOM 1356 C CA . GLU A 1 180 ? 18.440 8.709 -1.283 1.00 86.94 180 GLU A CA 1
ATOM 1357 C C . GLU A 1 180 ? 18.145 8.392 0.191 1.00 86.94 180 GLU A C 1
ATOM 1359 O O . GLU A 1 180 ? 17.395 7.487 0.560 1.00 86.94 180 GLU A O 1
ATOM 1364 N N . VAL A 1 181 ? 18.779 9.167 1.066 1.00 87.06 181 VAL A N 1
ATOM 1365 C CA . VAL A 1 181 ? 18.565 9.096 2.510 1.00 87.06 181 VAL A CA 1
ATOM 1366 C C . VAL A 1 181 ? 17.077 9.244 2.856 1.00 87.06 181 VAL A C 1
ATOM 1368 O O . VAL A 1 181 ? 16.398 10.160 2.393 1.00 87.06 181 VAL A O 1
ATOM 1371 N N . GLY A 1 182 ? 16.591 8.373 3.738 1.00 89.56 182 GLY A N 1
ATOM 1372 C CA . GLY A 1 182 ? 15.221 8.368 4.235 1.00 89.56 182 GLY A CA 1
ATOM 1373 C C . GLY A 1 182 ? 14.472 7.094 3.875 1.00 89.56 182 GLY A C 1
ATOM 1374 O O . GLY A 1 182 ? 13.700 6.634 4.709 1.00 89.56 182 GLY A O 1
ATOM 1375 N N . TYR A 1 183 ? 14.746 6.498 2.708 1.00 91.50 183 TYR A N 1
ATOM 1376 C CA . TYR A 1 183 ? 14.066 5.278 2.258 1.00 91.50 183 TYR A CA 1
ATOM 1377 C C . TYR A 1 183 ? 14.349 4.053 3.126 1.00 91.50 183 TYR A C 1
ATOM 1379 O O . TYR A 1 183 ? 13.555 3.122 3.145 1.00 91.50 183 TYR A O 1
ATOM 1387 N N . GLY A 1 184 ? 15.462 4.006 3.854 1.00 92.81 184 GLY A N 1
ATOM 1388 C CA . GLY A 1 184 ? 15.719 2.889 4.752 1.00 92.81 184 GLY A CA 1
ATOM 1389 C C . GLY A 1 184 ? 14.813 2.922 5.977 1.00 92.81 184 GLY A C 1
ATOM 1390 O O . GLY A 1 184 ? 14.683 3.962 6.617 1.00 92.81 184 GLY A O 1
ATOM 1391 N N . SER A 1 185 ? 14.282 1.787 6.417 1.00 94.38 185 SER A N 1
ATOM 1392 C CA . SER A 1 185 ? 13.576 1.706 7.707 1.00 94.38 185 SER A CA 1
ATOM 1393 C C . SER A 1 185 ? 14.519 1.719 8.920 1.00 94.38 185 SER A C 1
ATOM 1395 O O . SER A 1 185 ? 14.073 1.820 10.067 1.00 94.38 185 SER A O 1
ATOM 1397 N N . PHE A 1 186 ? 15.833 1.631 8.695 1.00 94.94 186 PHE A N 1
ATOM 1398 C CA . PHE A 1 186 ? 16.868 1.628 9.726 1.00 94.94 186 PHE A CA 1
ATOM 1399 C C . PHE A 1 186 ? 17.909 2.729 9.492 1.00 94.94 186 PHE A C 1
ATOM 1401 O O . PHE A 1 186 ? 18.304 3.019 8.363 1.00 94.94 186 PHE A O 1
ATOM 1408 N N . PHE A 1 187 ? 18.393 3.320 10.583 1.00 93.69 187 PHE A N 1
ATOM 1409 C CA . PHE A 1 187 ? 19.608 4.130 10.586 1.00 93.69 187 PHE A CA 1
ATOM 1410 C C . PHE A 1 187 ? 20.835 3.229 10.433 1.00 93.69 187 PHE A C 1
ATOM 1412 O O . PHE A 1 187 ? 20.920 2.204 11.111 1.00 93.69 187 PHE A O 1
ATOM 1419 N N . ASP A 1 188 ? 21.810 3.649 9.627 1.00 92.56 188 ASP A N 1
ATOM 1420 C CA . ASP A 1 188 ? 23.178 3.126 9.692 1.00 92.56 188 ASP A CA 1
ATOM 1421 C C . ASP A 1 188 ? 23.954 3.899 10.769 1.00 92.56 188 ASP A C 1
ATOM 1423 O O . ASP A 1 188 ? 24.135 5.113 10.684 1.00 92.56 188 ASP A O 1
ATOM 1427 N N . LEU A 1 189 ? 24.395 3.196 11.811 1.00 91.25 189 LEU A N 1
ATOM 1428 C CA . LEU A 1 189 ? 25.119 3.797 12.932 1.00 91.25 189 LEU A CA 1
ATOM 1429 C C . LEU A 1 189 ? 26.606 4.032 12.638 1.00 91.25 189 LEU A C 1
ATOM 1431 O O . LEU A 1 189 ? 27.264 4.764 13.377 1.00 91.25 189 LEU A O 1
ATOM 1435 N N . ASN A 1 190 ? 27.146 3.416 11.585 1.00 91.31 190 ASN A N 1
ATOM 1436 C CA . ASN A 1 190 ? 28.544 3.567 11.188 1.00 91.31 190 ASN A CA 1
ATOM 1437 C C . ASN A 1 190 ? 28.724 4.664 10.133 1.00 91.31 190 ASN A C 1
ATOM 1439 O O . ASN A 1 190 ? 29.784 5.290 10.080 1.00 91.31 190 ASN A O 1
ATOM 1443 N N . ASN A 1 191 ? 27.713 4.898 9.293 1.00 87.62 191 ASN A N 1
ATOM 1444 C CA . ASN A 1 191 ? 27.733 5.938 8.273 1.00 87.62 191 ASN A CA 1
ATOM 1445 C C . ASN A 1 191 ? 26.462 6.783 8.332 1.00 87.62 191 ASN A C 1
ATOM 1447 O O . ASN A 1 191 ? 25.383 6.327 7.970 1.00 87.62 191 ASN A O 1
ATOM 1451 N N . ALA A 1 192 ? 26.618 8.052 8.709 1.00 79.88 192 ALA A N 1
ATOM 1452 C CA . ALA A 1 192 ? 25.500 8.979 8.815 1.00 79.88 192 ALA A CA 1
ATOM 1453 C C . ALA A 1 192 ? 24.726 9.149 7.500 1.00 79.88 192 ALA A C 1
ATOM 1455 O O . ALA A 1 192 ? 23.556 9.467 7.566 1.00 79.88 192 ALA A O 1
ATOM 1456 N N . GLN A 1 193 ? 25.332 8.931 6.326 1.00 83.69 193 GLN A N 1
ATOM 1457 C CA . GLN A 1 193 ? 24.625 9.006 5.036 1.00 83.69 193 GLN A CA 1
ATOM 1458 C C . GLN A 1 193 ? 24.156 7.644 4.513 1.00 83.69 193 GLN A C 1
ATOM 1460 O O . GLN A 1 193 ? 23.752 7.530 3.356 1.00 83.69 193 GLN A O 1
ATOM 1465 N N . GLY A 1 194 ? 24.223 6.609 5.350 1.00 87.56 194 GLY A N 1
ATOM 1466 C CA . GLY A 1 194 ? 23.865 5.255 4.973 1.00 87.56 194 GLY A CA 1
ATOM 1467 C C . GLY A 1 194 ? 24.940 4.527 4.169 1.00 87.56 194 GLY A C 1
ATOM 1468 O O . GLY A 1 194 ? 25.900 5.110 3.655 1.00 87.56 194 GLY A O 1
ATOM 1469 N N . ALA A 1 195 ? 24.762 3.219 4.031 1.00 88.62 195 ALA A N 1
ATOM 1470 C CA . ALA A 1 195 ? 25.579 2.361 3.187 1.00 88.62 195 ALA A CA 1
ATOM 1471 C C . ALA A 1 195 ? 24.720 1.219 2.635 1.00 88.62 195 ALA A C 1
ATOM 1473 O O . ALA A 1 195 ? 23.951 0.602 3.367 1.00 88.62 195 ALA A O 1
ATOM 1474 N N . PHE A 1 196 ? 24.920 0.862 1.362 1.00 88.19 196 PHE A N 1
ATOM 1475 C CA . PHE A 1 196 ? 24.192 -0.243 0.716 1.00 88.19 196 PHE A CA 1
ATOM 1476 C C . PHE A 1 196 ? 24.361 -1.600 1.428 1.00 88.19 196 PHE A C 1
ATOM 1478 O O . PHE A 1 196 ? 23.523 -2.482 1.283 1.00 88.19 196 PHE A O 1
ATOM 1485 N N . GLY A 1 197 ? 25.444 -1.769 2.194 1.00 88.75 197 GLY A N 1
ATOM 1486 C CA . GLY A 1 197 ? 25.753 -2.972 2.973 1.00 88.75 197 GLY A CA 1
ATOM 1487 C C . GLY A 1 197 ? 25.938 -2.691 4.465 1.00 88.75 197 GLY A C 1
ATOM 1488 O O . GLY A 1 197 ? 26.843 -3.257 5.080 1.00 88.75 197 GLY A O 1
ATOM 1489 N N . ALA A 1 198 ? 25.158 -1.766 5.032 1.00 91.44 198 ALA A N 1
ATOM 1490 C CA . ALA A 1 198 ? 25.245 -1.419 6.447 1.00 91.44 198 ALA A CA 1
ATOM 1491 C C . ALA A 1 198 ? 25.016 -2.645 7.354 1.00 91.44 198 ALA A C 1
ATOM 1493 O O . ALA A 1 198 ? 24.128 -3.463 7.119 1.00 91.44 198 ALA A O 1
ATOM 1494 N N . SER A 1 199 ? 25.829 -2.768 8.406 1.00 91.12 199 SER A N 1
ATOM 1495 C CA . SER A 1 199 ? 25.837 -3.926 9.320 1.00 91.12 199 SER A CA 1
ATOM 1496 C C . SER A 1 199 ? 25.558 -3.573 10.783 1.00 91.12 199 SER A C 1
ATOM 1498 O O . SER A 1 199 ? 25.352 -4.470 11.597 1.00 91.12 199 SER A O 1
ATOM 1500 N N . ASN A 1 200 ? 25.531 -2.283 11.126 1.00 94.88 200 ASN A N 1
ATOM 1501 C CA . ASN A 1 200 ? 25.237 -1.790 12.468 1.00 94.88 200 ASN A CA 1
ATOM 1502 C C . ASN A 1 200 ? 24.038 -0.845 12.393 1.00 94.88 200 ASN A C 1
ATOM 1504 O O . ASN A 1 200 ? 24.174 0.301 11.967 1.00 94.88 200 ASN A O 1
ATOM 1508 N N . LEU A 1 201 ? 22.862 -1.362 12.742 1.00 95.25 201 LEU A N 1
ATOM 1509 C CA . LEU A 1 201 ? 21.584 -0.730 12.438 1.00 95.25 201 LEU A CA 1
ATOM 1510 C C . LEU A 1 201 ? 20.822 -0.361 13.706 1.00 95.25 201 LEU A C 1
ATOM 1512 O O . LEU A 1 201 ? 20.803 -1.124 14.670 1.00 95.25 201 LEU A O 1
ATOM 1516 N N . SER A 1 202 ? 20.127 0.774 13.667 1.00 95.06 202 SER A N 1
ATOM 1517 C CA . SER A 1 202 ? 19.120 1.139 14.669 1.00 95.06 202 SER A CA 1
ATOM 1518 C C . SER A 1 202 ? 17.762 1.339 13.995 1.00 95.06 202 SER A C 1
ATOM 1520 O O . SER A 1 202 ? 17.705 2.020 12.969 1.00 95.06 202 SER A O 1
ATOM 1522 N N . PRO A 1 203 ? 16.663 0.766 14.516 1.00 95.75 203 PRO A N 1
ATOM 1523 C CA . PRO A 1 203 ? 15.348 0.925 13.905 1.00 95.75 203 PRO A CA 1
ATOM 1524 C C . PRO A 1 203 ? 14.872 2.381 13.974 1.00 95.75 203 PRO A C 1
ATOM 1526 O O . PRO A 1 203 ? 14.942 3.024 15.025 1.00 95.75 203 PRO A O 1
ATOM 1529 N N . LYS A 1 204 ? 14.322 2.887 12.867 1.00 95.88 204 LYS A N 1
ATOM 1530 C CA . LYS A 1 204 ? 13.505 4.108 12.873 1.00 95.88 204 LYS A CA 1
ATOM 1531 C C . LYS A 1 204 ? 12.104 3.786 13.420 1.00 95.88 204 LYS A C 1
ATOM 1533 O O . LYS A 1 204 ? 11.718 2.615 13.453 1.00 95.88 204 LYS A O 1
ATOM 1538 N N . PRO A 1 205 ? 11.288 4.790 13.799 1.00 96.75 205 PRO A N 1
ATOM 1539 C CA . PRO A 1 205 ? 9.886 4.557 14.162 1.00 96.75 205 PRO A CA 1
ATOM 1540 C C . PRO A 1 205 ? 9.081 3.799 13.093 1.00 96.75 205 PRO A C 1
ATOM 1542 O O . PRO A 1 205 ? 8.194 3.022 13.439 1.00 96.75 205 PRO A O 1
ATOM 1545 N N . GLU A 1 206 ? 9.425 3.968 11.814 1.00 96.12 206 GLU A N 1
ATOM 1546 C CA . GLU A 1 206 ? 8.815 3.235 10.700 1.00 96.12 206 GLU A CA 1
ATOM 1547 C C . GLU A 1 206 ? 9.004 1.716 10.828 1.00 96.12 206 GLU A C 1
ATOM 1549 O O . GLU A 1 206 ? 8.039 0.973 10.671 1.00 96.12 206 GLU A O 1
ATOM 1554 N N . ALA A 1 207 ? 10.190 1.240 11.229 1.00 96.81 207 ALA A N 1
ATOM 1555 C CA . ALA A 1 207 ? 10.437 -0.191 11.415 1.00 96.81 207 ALA A CA 1
ATOM 1556 C C . ALA A 1 207 ? 9.487 -0.820 12.453 1.00 96.81 207 ALA A C 1
ATOM 1558 O O . ALA A 1 207 ? 9.045 -1.956 12.284 1.00 96.81 207 ALA A O 1
ATOM 1559 N N . MET A 1 208 ? 9.125 -0.080 13.509 1.00 96.75 208 MET A N 1
ATOM 1560 C CA . MET A 1 208 ? 8.148 -0.538 14.506 1.00 96.75 208 MET A CA 1
ATOM 1561 C C . MET A 1 208 ? 6.712 -0.544 13.966 1.00 96.75 208 MET A C 1
ATOM 1563 O O . MET A 1 208 ? 5.944 -1.463 14.270 1.00 96.75 208 MET A O 1
ATOM 1567 N N . ALA A 1 209 ? 6.349 0.451 13.152 1.00 97.88 209 ALA A N 1
ATOM 1568 C CA . ALA A 1 209 ? 5.049 0.490 12.485 1.00 97.88 209 ALA A CA 1
ATOM 1569 C C . ALA A 1 209 ? 4.901 -0.669 11.484 1.00 97.88 209 ALA A C 1
ATOM 1571 O O . ALA A 1 209 ? 3.881 -1.362 11.482 1.00 97.88 209 ALA A O 1
ATOM 1572 N N . PHE A 1 210 ? 5.952 -0.954 10.712 1.00 97.94 210 PHE A N 1
ATOM 1573 C CA . PHE A 1 210 ? 6.019 -2.103 9.811 1.00 97.94 210 PHE A CA 1
ATOM 1574 C C . PHE A 1 210 ? 5.946 -3.428 10.556 1.00 97.94 210 PHE A C 1
ATOM 1576 O O . PHE A 1 210 ? 5.108 -4.257 10.218 1.00 97.94 210 PHE A O 1
ATOM 1583 N N . ALA A 1 211 ? 6.723 -3.610 11.627 1.00 98.00 211 ALA A N 1
ATOM 1584 C CA . ALA A 1 211 ? 6.649 -4.824 12.438 1.00 98.00 211 ALA A CA 1
ATOM 1585 C C . ALA A 1 211 ? 5.229 -5.077 12.979 1.00 98.00 211 ALA A C 1
ATOM 1587 O O . ALA A 1 211 ? 4.760 -6.218 13.001 1.00 98.00 211 ALA A O 1
ATOM 1588 N N . THR A 1 212 ? 4.525 -4.013 13.377 1.00 98.50 212 THR A N 1
ATOM 1589 C CA . THR A 1 212 ? 3.131 -4.093 13.830 1.00 98.50 212 THR A CA 1
ATOM 1590 C C . THR A 1 212 ? 2.192 -4.485 12.694 1.00 98.50 212 THR A C 1
ATOM 1592 O O . THR A 1 212 ? 1.425 -5.437 12.847 1.00 98.50 212 THR A O 1
ATOM 1595 N N . MET A 1 213 ? 2.272 -3.794 11.552 1.00 98.56 213 MET A N 1
ATOM 1596 C CA . MET A 1 213 ? 1.469 -4.080 10.362 1.00 98.56 213 MET A CA 1
ATOM 1597 C C . MET A 1 213 ? 1.652 -5.529 9.904 1.00 98.56 213 MET A C 1
ATOM 1599 O O . MET A 1 213 ? 0.669 -6.252 9.775 1.00 98.56 213 MET A O 1
ATOM 1603 N N . THR A 1 214 ? 2.899 -5.973 9.727 1.00 97.94 214 THR A N 1
ATOM 1604 C CA . THR A 1 214 ? 3.250 -7.340 9.323 1.00 97.94 214 THR A CA 1
ATOM 1605 C C . THR A 1 214 ? 2.683 -8.358 10.306 1.00 97.94 214 THR A C 1
ATOM 1607 O O . THR A 1 214 ? 1.975 -9.275 9.906 1.00 97.94 214 THR A O 1
ATOM 1610 N N . ARG A 1 215 ? 2.889 -8.170 11.618 1.00 97.75 215 ARG A N 1
ATOM 1611 C CA . ARG A 1 215 ? 2.356 -9.085 12.643 1.00 97.75 215 ARG A CA 1
ATOM 1612 C C . ARG A 1 215 ? 0.833 -9.230 12.580 1.00 97.75 215 ARG A C 1
ATOM 1614 O O . ARG A 1 215 ? 0.307 -10.279 12.950 1.00 97.75 215 ARG A O 1
ATOM 1621 N N . VAL A 1 216 ? 0.132 -8.164 12.209 1.00 97.56 216 VAL A N 1
ATOM 1622 C CA . VAL A 1 216 ? -1.328 -8.090 12.260 1.00 97.56 216 VAL A CA 1
ATOM 1623 C C . VAL A 1 216 ? -1.987 -8.499 10.936 1.00 97.56 216 VAL A C 1
ATOM 1625 O O . VAL A 1 216 ? -3.082 -9.062 10.969 1.00 97.56 216 VAL A O 1
ATOM 1628 N N . LEU A 1 217 ? -1.342 -8.241 9.795 1.00 98.12 217 LEU A N 1
ATOM 1629 C CA . LEU A 1 217 ? -1.915 -8.442 8.460 1.00 98.12 217 LEU A CA 1
ATOM 1630 C C . LEU A 1 217 ? -1.333 -9.631 7.689 1.00 98.12 217 LEU A C 1
ATOM 1632 O O . LEU A 1 217 ? -1.993 -10.110 6.763 1.00 98.12 217 LEU A O 1
ATOM 1636 N N . ASP A 1 218 ? -0.154 -10.144 8.046 1.00 96.56 218 ASP A N 1
ATOM 1637 C CA . ASP A 1 218 ? 0.371 -11.346 7.396 1.00 96.56 218 ASP A CA 1
ATOM 1638 C C . ASP A 1 218 ? -0.569 -12.539 7.608 1.00 96.56 218 ASP A C 1
ATOM 1640 O O . ASP A 1 218 ? -1.180 -12.720 8.664 1.00 96.56 218 ASP A O 1
ATOM 1644 N N . GLY A 1 219 ? -0.694 -13.375 6.574 1.00 96.50 219 GLY A N 1
ATOM 1645 C CA . GLY A 1 219 ? -1.625 -14.503 6.595 1.00 96.50 219 GLY A CA 1
ATOM 1646 C C . GLY A 1 219 ? -3.094 -14.073 6.569 1.00 96.50 219 GLY A C 1
ATOM 1647 O O . GLY A 1 219 ? -3.935 -14.721 7.197 1.00 96.50 219 GLY A O 1
ATOM 1648 N N . THR A 1 220 ? -3.420 -12.996 5.847 1.00 98.19 220 THR A N 1
ATOM 1649 C CA . THR A 1 220 ? -4.799 -12.546 5.613 1.00 98.19 220 THR A CA 1
ATOM 1650 C C . THR A 1 220 ? -5.137 -12.431 4.123 1.00 98.19 220 THR A C 1
ATOM 1652 O O . THR A 1 220 ? -4.285 -12.144 3.285 1.00 98.19 220 THR A O 1
ATOM 1655 N N . ASN A 1 221 ? -6.408 -12.626 3.783 1.00 97.88 221 ASN A N 1
ATOM 1656 C CA . ASN A 1 221 ? -6.985 -12.188 2.516 1.00 97.88 221 ASN A CA 1
ATOM 1657 C C . ASN A 1 221 ? -7.573 -10.790 2.691 1.00 97.88 221 ASN A C 1
ATOM 1659 O O . ASN A 1 221 ? -8.251 -10.533 3.689 1.00 97.88 221 ASN A O 1
ATOM 1663 N N . THR A 1 222 ? -7.394 -9.903 1.711 1.00 98.44 222 THR A N 1
ATOM 1664 C CA . THR A 1 222 ? -8.113 -8.628 1.754 1.00 98.44 222 THR A CA 1
ATOM 1665 C C . THR A 1 222 ? -9.600 -8.832 1.466 1.00 98.44 222 THR A C 1
ATOM 1667 O O . THR A 1 222 ? -9.991 -9.598 0.586 1.00 98.44 222 THR A O 1
ATOM 1670 N N . LEU A 1 223 ? -10.439 -8.129 2.221 1.00 98.56 223 LEU A N 1
ATOM 1671 C CA . LEU A 1 223 ? -11.850 -7.908 1.910 1.00 98.56 223 LEU A CA 1
ATOM 1672 C C . LEU A 1 223 ? -12.050 -6.571 1.176 1.00 98.56 223 LEU A C 1
ATOM 1674 O O . LEU A 1 223 ? -13.148 -6.294 0.694 1.00 98.56 223 LEU A O 1
ATOM 1678 N N . GLY A 1 224 ? -10.990 -5.764 1.088 1.00 98.50 224 GLY A N 1
ATOM 1679 C CA . GLY A 1 224 ? -10.942 -4.473 0.426 1.00 98.50 224 GLY A CA 1
ATOM 1680 C C . GLY A 1 224 ? -11.343 -3.291 1.303 1.00 98.50 224 GLY A C 1
ATOM 1681 O O . GLY A 1 224 ? -11.438 -3.380 2.534 1.00 98.50 224 GLY A O 1
ATOM 1682 N N . ARG A 1 225 ? -11.561 -2.150 0.643 1.00 98.31 225 ARG A N 1
ATOM 1683 C CA . ARG A 1 225 ? -11.952 -0.886 1.276 1.00 98.31 225 ARG A CA 1
ATOM 1684 C C . ARG A 1 225 ? -13.324 -1.022 1.938 1.00 98.31 225 ARG A C 1
ATOM 1686 O O . ARG A 1 225 ? -14.263 -1.524 1.318 1.00 98.31 225 ARG A O 1
ATOM 1693 N N . VAL A 1 226 ? -13.451 -0.549 3.177 1.00 98.69 226 VAL A N 1
ATOM 1694 C CA . VAL A 1 226 ? -14.745 -0.448 3.869 1.00 98.69 226 VAL A CA 1
ATOM 1695 C C . VAL A 1 226 ? -15.616 0.601 3.170 1.00 98.69 226 VAL A C 1
ATOM 1697 O O . VAL A 1 226 ? -15.159 1.700 2.860 1.00 98.69 226 VAL A O 1
ATOM 1700 N N . LYS A 1 227 ? -16.876 0.252 2.914 1.00 98.12 227 LYS A N 1
ATOM 1701 C CA . LYS A 1 227 ? -17.872 1.071 2.217 1.00 98.12 227 LYS A CA 1
ATOM 1702 C C . LYS A 1 227 ? -18.334 2.240 3.080 1.00 98.12 227 LYS A C 1
ATOM 1704 O O . LYS A 1 227 ? -18.489 2.107 4.291 1.00 98.12 227 LYS A O 1
ATOM 1709 N N . GLY A 1 228 ? -18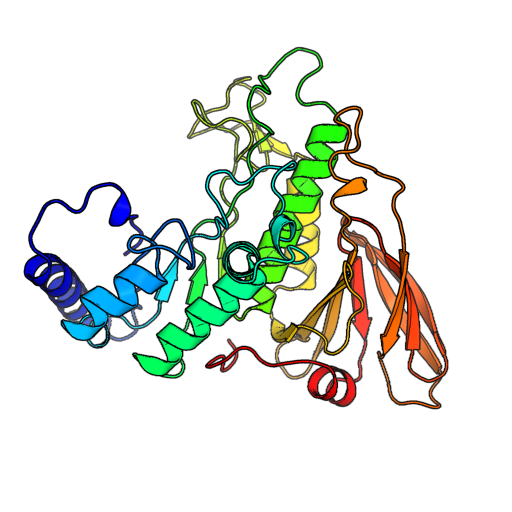.643 3.361 2.428 1.00 96.00 228 GLY A N 1
ATOM 1710 C CA . GLY A 1 228 ? -19.322 4.494 3.062 1.00 96.00 228 GLY A CA 1
ATOM 1711 C C . GLY A 1 228 ? -18.521 5.177 4.173 1.00 96.00 228 GLY A C 1
ATOM 1712 O O . GLY A 1 228 ? -19.120 5.806 5.042 1.00 96.00 228 GLY A O 1
ATOM 1713 N N . THR A 1 229 ? -17.191 5.049 4.181 1.00 97.00 229 THR A N 1
ATOM 1714 C CA . THR A 1 229 ? -16.363 5.835 5.101 1.00 97.00 229 THR A CA 1
ATOM 1715 C C . THR A 1 229 ? -16.492 7.327 4.784 1.00 97.00 229 THR A C 1
ATOM 1717 O O . THR A 1 229 ? -16.516 7.680 3.604 1.00 97.00 229 THR A O 1
ATOM 1720 N N . PRO A 1 230 ? -16.555 8.208 5.799 1.00 96.31 230 PRO A N 1
ATOM 1721 C CA . PRO A 1 230 ? -16.499 9.650 5.581 1.00 96.31 230 PRO A CA 1
ATOM 1722 C C . PRO A 1 230 ? -15.225 10.071 4.836 1.00 96.31 230 PRO A C 1
ATOM 1724 O O . PRO A 1 230 ? -14.212 9.371 4.888 1.00 96.31 230 PRO A O 1
ATOM 1727 N N . GLY A 1 231 ? -15.257 11.243 4.194 1.00 95.38 231 GLY A N 1
ATOM 1728 C CA . GLY A 1 231 ? -14.053 11.852 3.623 1.00 95.38 231 GLY A CA 1
ATOM 1729 C C . GLY A 1 231 ? -12.951 11.995 4.679 1.00 95.38 231 GLY A C 1
ATOM 1730 O O . GLY A 1 231 ? -13.240 12.269 5.846 1.00 95.38 231 GLY A O 1
ATOM 1731 N N . GLY A 1 232 ? -11.703 11.736 4.286 1.00 96.50 232 GLY A N 1
ATOM 1732 C CA . GLY A 1 232 ? -10.558 11.726 5.201 1.00 96.50 232 GLY A CA 1
ATOM 1733 C C . GLY A 1 232 ? -10.504 10.523 6.151 1.00 96.50 232 GLY A C 1
ATOM 1734 O O . GLY A 1 232 ? -9.605 10.459 6.976 1.00 96.50 232 GLY A O 1
ATOM 1735 N N . THR A 1 233 ? -11.431 9.559 6.072 1.00 98.38 233 THR A N 1
ATOM 1736 C CA . THR A 1 233 ? -11.379 8.308 6.851 1.00 98.38 233 THR A CA 1
ATOM 1737 C C . THR A 1 233 ? -11.018 7.136 5.957 1.00 98.38 233 THR A C 1
ATOM 1739 O O . THR A 1 233 ? -11.762 6.809 5.033 1.00 98.38 233 THR A O 1
ATOM 1742 N N . PHE A 1 234 ? -9.941 6.433 6.293 1.00 98.62 234 PHE A N 1
ATOM 1743 C CA . PHE A 1 234 ? -9.423 5.301 5.536 1.00 98.62 234 PHE A CA 1
ATOM 1744 C C . PHE A 1 234 ? -9.523 4.025 6.353 1.00 98.62 234 PHE A C 1
ATOM 1746 O O . PHE A 1 234 ? -9.047 3.966 7.478 1.00 98.62 234 PHE A O 1
ATOM 1753 N N . ALA A 1 235 ? -10.183 3.011 5.798 1.00 98.75 235 ALA A N 1
ATOM 1754 C CA . ALA A 1 235 ? -10.418 1.729 6.440 1.00 98.75 235 ALA A CA 1
ATOM 1755 C C . ALA A 1 235 ? -10.385 0.590 5.414 1.00 98.75 235 ALA A C 1
ATOM 1757 O O . ALA A 1 235 ? -11.136 0.612 4.431 1.00 98.75 235 ALA A O 1
ATOM 1758 N N . TYR A 1 236 ? -9.554 -0.415 5.680 1.00 98.88 236 TYR A N 1
ATOM 1759 C CA . TYR A 1 236 ? -9.381 -1.617 4.866 1.00 98.88 236 TYR A CA 1
ATOM 1760 C C . TYR A 1 236 ? -9.559 -2.846 5.746 1.00 98.88 236 TYR A C 1
ATOM 1762 O O . TYR A 1 236 ? -8.944 -2.948 6.809 1.00 98.88 236 TYR A O 1
ATOM 1770 N N . ALA A 1 237 ? -10.421 -3.764 5.318 1.00 98.81 237 ALA A N 1
ATOM 1771 C CA . ALA A 1 237 ? -10.706 -4.980 6.064 1.00 98.81 237 ALA A CA 1
ATOM 1772 C C . ALA A 1 237 ? -9.966 -6.174 5.463 1.00 98.81 237 ALA A C 1
ATOM 1774 O O . ALA A 1 237 ? -9.846 -6.313 4.247 1.00 98.81 237 ALA A O 1
ATOM 1775 N N . PHE A 1 238 ? -9.522 -7.060 6.341 1.00 98.81 238 PHE A N 1
ATOM 1776 C CA . PHE A 1 238 ? -8.785 -8.270 6.032 1.00 98.81 238 PHE A CA 1
ATOM 1777 C C . PHE A 1 238 ? -9.374 -9.424 6.844 1.00 98.81 238 PHE A C 1
ATOM 1779 O O . PHE A 1 238 ? -9.861 -9.227 7.958 1.00 98.81 238 PHE A O 1
ATOM 1786 N N . GLN A 1 239 ? -9.336 -10.634 6.298 1.00 98.56 239 GLN A N 1
ATOM 1787 C CA . GLN A 1 239 ? -9.730 -11.855 6.995 1.00 98.56 239 GLN A CA 1
ATOM 1788 C C . GLN A 1 239 ? -8.523 -12.781 7.085 1.00 98.56 239 GLN A C 1
ATOM 1790 O O . GLN A 1 239 ? -7.930 -13.113 6.061 1.00 98.56 239 GLN A O 1
ATOM 1795 N N . GLN A 1 240 ? -8.171 -13.220 8.292 1.00 98.12 240 GLN A N 1
ATOM 1796 C CA . GLN A 1 240 ? -7.140 -14.241 8.481 1.00 98.12 240 GLN A CA 1
ATOM 1797 C C . GLN A 1 240 ? -7.471 -15.509 7.682 1.00 98.12 240 GLN A C 1
ATOM 1799 O O . GLN A 1 240 ? -8.635 -15.909 7.580 1.00 98.12 240 GLN A O 1
ATOM 1804 N N . LEU A 1 241 ? -6.443 -16.143 7.115 1.00 95.94 241 LEU A N 1
ATOM 1805 C CA . LEU A 1 241 ? -6.581 -17.396 6.374 1.00 95.94 241 LEU A CA 1
ATOM 1806 C C . LEU A 1 241 ? -7.259 -18.481 7.230 1.00 95.94 241 LEU A C 1
ATOM 1808 O O . LEU A 1 241 ? -7.186 -18.465 8.459 1.00 95.94 241 LEU A O 1
ATOM 1812 N N . GLY A 1 242 ? -7.930 -19.429 6.569 1.00 94.31 242 GLY A N 1
ATOM 1813 C CA . GLY A 1 242 ? -8.692 -20.481 7.254 1.00 94.31 242 GLY A CA 1
ATOM 1814 C C . GLY A 1 242 ? -9.959 -19.970 7.948 1.00 94.31 242 GLY A C 1
ATOM 1815 O O . GLY A 1 242 ? -10.324 -20.484 9.000 1.00 94.31 242 GLY A O 1
ATOM 1816 N N . ASP A 1 243 ? -10.595 -18.941 7.381 1.00 91.56 243 ASP A N 1
ATOM 1817 C CA . ASP A 1 243 ? -11.785 -18.280 7.930 1.00 91.56 243 ASP A CA 1
ATOM 1818 C C . ASP A 1 243 ? -11.603 -17.729 9.357 1.00 91.56 243 ASP A C 1
ATOM 1820 O O . ASP A 1 243 ? -12.523 -17.740 10.175 1.00 91.56 243 ASP A O 1
ATOM 1824 N N . GLY A 1 244 ? -10.404 -17.218 9.648 1.00 96.31 244 GLY A N 1
ATOM 1825 C CA . GLY A 1 244 ? -10.055 -16.666 10.951 1.00 96.31 244 GLY A CA 1
ATOM 1826 C C . GLY A 1 244 ? -10.657 -15.284 11.227 1.00 96.31 244 GLY A C 1
ATOM 1827 O O . GLY A 1 244 ? -11.639 -14.851 10.616 1.00 96.31 244 GLY A O 1
ATOM 1828 N N . LYS A 1 245 ? -10.053 -14.574 12.188 1.00 98.19 245 LYS A N 1
ATOM 1829 C CA . LYS A 1 245 ? -10.549 -13.271 12.643 1.00 98.19 245 LYS A CA 1
ATOM 1830 C C . LYS A 1 245 ? -10.501 -12.224 11.534 1.00 98.19 245 LYS A C 1
ATOM 1832 O O . LYS A 1 245 ? -9.699 -12.300 10.602 1.00 98.19 245 LYS A O 1
ATOM 1837 N N . ILE A 1 246 ? -11.344 -11.213 11.694 1.00 98.75 246 ILE A N 1
ATOM 1838 C CA . ILE A 1 246 ? -11.316 -10.004 10.883 1.00 98.75 246 ILE A CA 1
ATOM 1839 C C . ILE A 1 246 ? -10.354 -9.015 11.509 1.00 98.75 246 ILE A C 1
ATOM 1841 O O . ILE A 1 246 ? -10.352 -8.833 12.724 1.00 98.75 246 ILE A O 1
ATOM 1845 N N . VAL A 1 247 ? -9.573 -8.361 10.664 1.00 98.88 247 VAL A N 1
ATOM 1846 C CA . VAL A 1 247 ? -8.727 -7.238 11.029 1.00 98.88 247 VAL A CA 1
ATOM 1847 C C . VAL A 1 247 ? -9.091 -6.067 10.130 1.00 98.88 247 VAL A C 1
ATOM 1849 O O . VAL A 1 247 ? -8.954 -6.159 8.915 1.00 98.88 247 VAL A O 1
ATOM 1852 N N . THR A 1 248 ? -9.536 -4.960 10.713 1.00 98.94 248 THR A N 1
ATOM 1853 C CA . THR A 1 248 ? -9.751 -3.708 9.980 1.00 98.94 248 THR A CA 1
ATOM 1854 C C . THR A 1 248 ? -8.663 -2.718 10.360 1.00 98.94 248 THR A C 1
ATOM 1856 O O . THR A 1 248 ? -8.624 -2.262 11.502 1.00 98.94 248 THR A O 1
ATOM 1859 N N . ALA A 1 249 ? -7.786 -2.389 9.413 1.00 98.94 249 ALA A N 1
ATOM 1860 C CA . ALA A 1 249 ? -6.836 -1.291 9.552 1.00 98.94 249 ALA A CA 1
ATOM 1861 C C . ALA A 1 249 ? -7.561 0.026 9.256 1.00 98.94 249 ALA A C 1
ATOM 1863 O O . ALA A 1 249 ? -8.242 0.116 8.234 1.00 98.94 249 ALA A O 1
ATOM 1864 N N . VAL A 1 250 ? -7.457 1.018 10.144 1.00 98.88 250 VAL A N 1
ATOM 1865 C CA . VAL A 1 250 ? -8.212 2.274 10.044 1.00 98.88 250 VAL A CA 1
ATOM 1866 C C . VAL A 1 250 ? -7.428 3.484 10.561 1.00 98.88 250 VAL A C 1
ATOM 1868 O O . VAL A 1 250 ? -6.765 3.405 11.593 1.00 98.88 250 VAL A O 1
ATOM 1871 N N . TRP A 1 251 ? -7.511 4.608 9.852 1.00 98.88 251 TRP A N 1
ATOM 1872 C CA . TRP A 1 251 ? -6.902 5.895 10.205 1.00 98.88 251 TRP A CA 1
ATOM 1873 C C . TRP A 1 251 ? -7.707 7.055 9.619 1.00 98.88 251 TRP A C 1
ATOM 1875 O O . TRP A 1 251 ? -8.662 6.853 8.863 1.00 98.88 251 TRP A O 1
ATOM 1885 N N . ALA A 1 252 ? -7.318 8.271 9.983 1.00 98.25 252 ALA A N 1
ATOM 1886 C CA . ALA A 1 252 ? -7.811 9.483 9.359 1.00 98.25 252 ALA A CA 1
ATOM 1887 C C . ALA A 1 252 ? -6.657 10.305 8.797 1.00 98.25 252 ALA A C 1
ATOM 1889 O O . ALA A 1 252 ? -5.561 10.280 9.349 1.00 98.25 252 ALA A O 1
ATOM 1890 N N . HIS A 1 253 ? -6.928 11.032 7.722 1.00 97.75 253 HIS A N 1
ATOM 1891 C CA . HIS A 1 253 ? -5.977 11.926 7.089 1.00 97.75 253 HIS A CA 1
ATOM 1892 C C . HIS A 1 253 ? -6.624 13.273 6.766 1.00 97.75 253 HIS A C 1
ATOM 1894 O O . HIS A 1 253 ? -7.759 13.317 6.284 1.00 97.75 253 HIS A O 1
ATOM 1900 N N . ASP A 1 254 ? -5.890 14.357 7.015 1.00 96.38 254 ASP A N 1
ATOM 1901 C CA . ASP A 1 254 ? -6.300 15.719 6.676 1.00 96.38 254 ASP A CA 1
ATOM 1902 C C . ASP A 1 254 ? -5.118 16.529 6.129 1.00 96.38 254 ASP A C 1
ATOM 1904 O O . ASP A 1 254 ? -4.184 16.875 6.855 1.00 96.38 254 ASP A O 1
ATOM 1908 N N . ASN A 1 255 ? -5.207 16.902 4.849 1.00 95.38 255 ASN A N 1
ATOM 1909 C CA . ASN A 1 255 ? -4.217 17.733 4.160 1.00 95.38 255 ASN A CA 1
ATOM 1910 C C . ASN A 1 255 ? -3.940 19.066 4.877 1.00 95.38 255 ASN A C 1
ATOM 1912 O O . ASN A 1 255 ? -2.833 19.590 4.798 1.00 95.38 255 ASN A O 1
ATOM 1916 N N . SER A 1 256 ? -4.911 19.629 5.606 1.00 94.69 256 SER A N 1
ATOM 1917 C CA . SER A 1 256 ? -4.710 20.868 6.375 1.00 94.69 256 SER A CA 1
ATOM 1918 C C . SER A 1 256 ? -3.831 20.677 7.617 1.00 94.69 256 SER A C 1
ATOM 1920 O O . SER A 1 256 ? -3.317 21.647 8.178 1.00 94.69 256 SER A O 1
ATOM 1922 N N . GLN A 1 257 ? -3.668 19.427 8.052 1.00 95.75 257 GLN A N 1
ATOM 1923 C CA . GLN A 1 257 ? -2.889 19.024 9.219 1.00 95.75 257 GLN A CA 1
ATOM 1924 C C . GLN A 1 257 ? -1.562 18.352 8.838 1.00 95.75 257 GLN A C 1
ATOM 1926 O O . GLN A 1 257 ? -0.782 17.982 9.726 1.00 95.75 257 GLN A O 1
ATOM 1931 N N . TRP A 1 258 ? -1.303 18.196 7.533 1.00 96.44 258 TRP A N 1
ATOM 1932 C CA . TRP A 1 258 ? -0.266 17.312 7.018 1.00 96.44 258 TRP A CA 1
ATOM 1933 C C . TRP A 1 258 ? 0.374 17.799 5.696 1.00 96.44 258 TRP A C 1
ATOM 1935 O O . TRP A 1 258 ? -0.033 17.375 4.616 1.00 96.44 258 TRP A O 1
ATOM 1945 N N . PRO A 1 259 ? 1.426 18.636 5.756 1.00 95.50 259 PRO A N 1
ATOM 1946 C CA . PRO A 1 259 ? 1.871 19.390 6.921 1.00 95.50 259 PRO A CA 1
ATOM 1947 C C . PRO A 1 259 ? 0.932 20.572 7.213 1.00 95.50 259 PRO A C 1
ATOM 1949 O O . PRO A 1 259 ? 0.283 21.130 6.333 1.00 95.50 259 PRO A O 1
ATOM 1952 N N . THR A 1 260 ? 0.899 21.000 8.470 1.00 93.25 260 THR A N 1
ATOM 1953 C CA . THR A 1 260 ? 0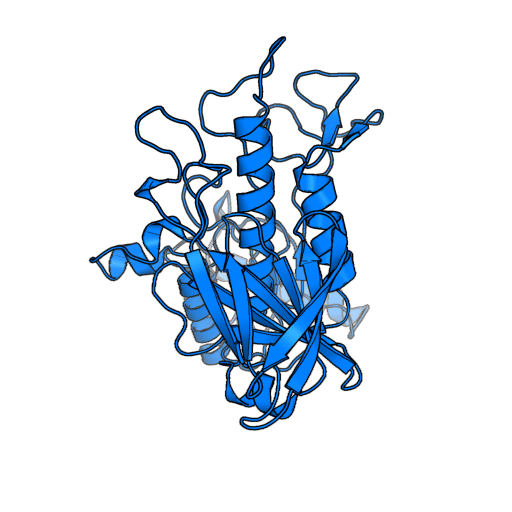.282 22.273 8.871 1.00 93.25 260 THR A CA 1
ATOM 1954 C C . THR A 1 260 ? 1.049 23.472 8.289 1.00 93.25 260 THR A C 1
ATOM 1956 O O . THR A 1 260 ? 2.176 23.350 7.807 1.00 93.25 260 THR A O 1
ATOM 1959 N N . SER A 1 261 ? 0.481 24.679 8.387 1.00 89.62 261 SER A N 1
ATOM 1960 C CA . SER A 1 261 ? 1.070 25.909 7.822 1.00 89.62 261 SER A CA 1
ATOM 1961 C C . SER A 1 261 ? 2.463 26.283 8.354 1.00 89.62 261 SER A C 1
ATOM 1963 O O . SER A 1 261 ? 3.157 27.078 7.726 1.00 89.62 261 SER A O 1
ATOM 1965 N N . ASN A 1 262 ? 2.891 25.724 9.491 1.00 90.06 262 ASN A N 1
ATOM 1966 C CA . ASN A 1 262 ? 4.236 25.913 10.045 1.00 90.06 262 ASN A CA 1
ATOM 1967 C C . ASN A 1 262 ? 5.250 24.847 9.569 1.00 90.06 262 ASN A C 1
ATOM 1969 O O . ASN A 1 262 ? 6.383 24.840 10.049 1.00 90.06 262 ASN A O 1
ATOM 1973 N N . GLY A 1 263 ? 4.844 23.939 8.676 1.00 90.38 263 GLY A N 1
ATOM 1974 C CA . GLY A 1 263 ? 5.670 22.847 8.162 1.00 90.38 263 GLY A CA 1
ATOM 1975 C C . GLY A 1 263 ? 5.740 21.606 9.057 1.00 90.38 263 GLY A C 1
ATOM 1976 O O . GLY A 1 263 ? 6.535 20.719 8.770 1.00 90.38 263 GLY A O 1
ATOM 1977 N N . THR A 1 264 ? 4.953 21.522 10.138 1.00 95.25 264 THR A N 1
ATOM 1978 C CA . THR A 1 264 ? 4.923 20.344 11.025 1.00 95.25 264 THR A CA 1
ATOM 1979 C C . THR A 1 264 ? 3.756 19.410 10.732 1.00 95.25 264 THR A C 1
ATOM 1981 O O . THR A 1 264 ? 2.679 19.846 10.323 1.00 95.25 264 THR A O 1
ATOM 1984 N N . TYR A 1 265 ? 3.949 18.126 11.018 1.00 97.81 265 TYR A N 1
ATOM 1985 C CA . TYR A 1 265 ? 2.924 17.089 10.935 1.00 97.81 265 TYR A CA 1
ATOM 1986 C C . TYR A 1 265 ? 2.173 16.968 12.255 1.00 97.81 265 TYR A C 1
ATOM 1988 O O . TYR A 1 265 ? 2.788 16.742 13.304 1.00 97.81 265 TYR A O 1
ATOM 1996 N N . SER A 1 266 ? 0.850 17.118 12.226 1.00 96.31 266 SER A N 1
ATOM 1997 C CA . SER A 1 266 ? 0.049 17.091 13.449 1.00 96.31 266 SER A CA 1
ATOM 1998 C C . SER A 1 266 ? 0.053 15.705 14.101 1.00 96.31 266 SER A C 1
ATOM 2000 O O . SER A 1 266 ? -0.425 14.726 13.535 1.00 96.31 266 SER A O 1
ATOM 2002 N N . GLN A 1 267 ? 0.558 15.624 15.333 1.00 94.25 267 GLN A N 1
ATOM 2003 C CA . GLN A 1 267 ? 0.504 14.408 16.162 1.00 94.25 267 GLN A CA 1
ATOM 2004 C C . GLN A 1 267 ? -0.798 14.299 16.970 1.00 94.25 267 GLN A C 1
ATOM 2006 O O . GLN A 1 267 ? -1.046 13.280 17.611 1.00 94.25 267 GLN A O 1
ATOM 2011 N N . THR A 1 268 ? -1.610 15.358 16.975 1.00 94.56 268 THR A N 1
ATOM 2012 C CA . THR A 1 268 ? -2.819 15.480 17.802 1.00 94.56 268 THR A CA 1
ATOM 2013 C C . THR A 1 268 ? -4.100 15.594 16.985 1.00 94.56 268 THR A C 1
ATOM 2015 O O . THR A 1 268 ? -5.185 15.546 17.570 1.00 94.56 268 THR A O 1
ATOM 2018 N N . TYR A 1 269 ? -4.004 15.728 15.656 1.00 96.62 269 TYR A N 1
ATOM 2019 C CA . TYR A 1 269 ? -5.172 15.650 14.789 1.00 96.62 269 TYR A CA 1
ATOM 2020 C C . TYR A 1 269 ? -5.917 14.339 15.040 1.00 96.62 269 TYR A C 1
ATOM 2022 O O . TYR A 1 269 ? -5.321 13.258 15.099 1.00 96.62 269 TYR A O 1
ATOM 2030 N N . SER A 1 270 ? -7.231 14.452 15.212 1.00 97.88 270 SER A N 1
ATOM 2031 C CA . SER A 1 270 ? -8.085 13.291 15.367 1.00 97.88 270 SER A CA 1
ATOM 2032 C C . SER A 1 270 ? -9.512 13.551 14.913 1.00 97.88 270 SER A C 1
ATOM 2034 O O . SER A 1 270 ? -9.998 14.681 14.937 1.00 97.88 270 SER A O 1
ATOM 2036 N N . THR A 1 271 ? -10.194 12.474 14.533 1.00 98.31 271 THR A N 1
ATOM 2037 C CA . THR A 1 271 ? -11.619 12.484 14.192 1.00 98.31 271 THR A CA 1
ATOM 2038 C C . THR A 1 271 ? -12.328 11.265 14.776 1.00 98.31 271 THR A C 1
ATOM 2040 O O . THR A 1 271 ? -11.714 10.225 15.030 1.00 98.31 271 THR A O 1
ATOM 2043 N N . GLY A 1 272 ? -13.627 11.395 15.031 1.00 98.38 272 GLY A N 1
ATOM 2044 C CA . GLY A 1 272 ? -14.462 10.293 15.498 1.00 98.38 272 GLY A CA 1
ATOM 2045 C C . GLY A 1 272 ? -14.951 9.436 14.334 1.00 98.38 272 GLY A C 1
ATOM 2046 O O . GLY A 1 272 ? -15.415 9.964 13.327 1.00 98.38 272 GLY A O 1
ATOM 2047 N N . TYR A 1 273 ? -14.911 8.116 14.489 1.00 98.56 273 TYR A N 1
ATOM 2048 C CA . TYR A 1 273 ? -15.476 7.180 13.520 1.00 98.56 273 TYR A CA 1
ATOM 2049 C C . TYR A 1 273 ? -16.142 5.997 14.224 1.00 98.56 273 TYR A C 1
ATOM 2051 O O . TYR A 1 273 ? -15.660 5.525 15.252 1.00 98.56 273 TYR A O 1
ATOM 2059 N N . SER A 1 274 ? -17.252 5.515 13.669 1.00 98.38 274 SER A N 1
ATOM 2060 C CA . SER A 1 274 ? -17.960 4.333 14.162 1.00 98.38 274 SER A CA 1
ATOM 2061 C C . SER A 1 274 ? -17.790 3.196 13.163 1.00 98.38 274 SER A C 1
ATOM 2063 O O . SER A 1 274 ? -18.237 3.303 12.021 1.00 98.38 274 SER A O 1
ATOM 2065 N N . LEU A 1 275 ? -17.132 2.114 13.581 1.00 98.69 275 LEU A N 1
ATOM 2066 C CA . LEU A 1 275 ? -16.892 0.943 12.741 1.00 98.69 275 LEU A CA 1
ATOM 2067 C C . LEU A 1 275 ? -17.875 -0.174 13.102 1.00 98.69 275 LEU A C 1
ATOM 2069 O O . LEU A 1 275 ? -17.924 -0.621 14.249 1.00 98.69 275 LEU A O 1
ATOM 2073 N N . GLN A 1 276 ? -18.610 -0.681 12.113 1.00 98.62 276 GLN A N 1
ATOM 2074 C CA . GLN A 1 276 ? -19.446 -1.869 12.282 1.00 98.62 276 GLN A CA 1
ATOM 2075 C C . GLN A 1 276 ? -18.562 -3.125 12.356 1.00 98.62 276 GLN A C 1
ATOM 2077 O O . GLN A 1 276 ? -17.927 -3.507 11.373 1.00 98.62 276 GLN A O 1
ATOM 2082 N N . VAL A 1 277 ? -18.535 -3.777 13.518 1.00 98.62 277 VAL A N 1
ATOM 2083 C CA . VAL A 1 277 ? -17.702 -4.960 13.811 1.00 98.62 277 VAL A CA 1
ATOM 2084 C C . VAL A 1 277 ? -18.512 -6.239 14.022 1.00 98.62 277 VAL A C 1
ATOM 2086 O O . VAL A 1 277 ? -17.944 -7.331 14.007 1.00 98.62 277 VAL A O 1
ATOM 2089 N N . ASP A 1 278 ? -19.824 -6.110 14.220 1.00 98.69 278 ASP A N 1
ATOM 2090 C CA . ASP A 1 278 ? -20.761 -7.213 14.443 1.00 98.69 278 ASP A CA 1
ATOM 2091 C C . ASP A 1 278 ? -22.179 -6.820 13.979 1.00 98.69 278 ASP A C 1
ATOM 2093 O O . ASP A 1 278 ? -22.355 -5.758 13.390 1.00 98.69 278 ASP A O 1
ATOM 2097 N N . ASN A 1 279 ? -23.198 -7.657 14.168 1.00 98.44 279 ASN A N 1
ATOM 2098 C CA . ASN A 1 279 ? -24.573 -7.352 13.765 1.00 98.44 279 ASN A CA 1
ATOM 2099 C C . ASN A 1 279 ? -25.195 -6.225 14.619 1.00 98.44 279 ASN A C 1
ATOM 2101 O O . ASN A 1 279 ? -24.923 -6.140 15.817 1.00 98.44 279 ASN A O 1
ATOM 2105 N N . PRO A 1 280 ? -26.090 -5.389 14.058 1.00 97.94 280 PRO A N 1
ATOM 2106 C CA . PRO A 1 280 ? -26.910 -4.481 14.858 1.00 97.94 280 PRO A CA 1
ATOM 2107 C C . PRO A 1 280 ? -27.647 -5.223 15.984 1.00 97.94 280 PRO A C 1
ATOM 2109 O O . PRO A 1 280 ? -28.118 -6.345 15.805 1.00 97.94 280 PRO A O 1
ATOM 2112 N N . GLY A 1 281 ? -27.746 -4.591 17.151 1.00 98.06 281 GLY A N 1
ATOM 2113 C CA . GLY A 1 281 ? -28.352 -5.147 18.362 1.00 98.06 281 GLY A CA 1
ATOM 2114 C C . GLY A 1 281 ? -27.413 -5.972 19.245 1.00 98.06 281 GLY A C 1
ATOM 2115 O O . GLY A 1 281 ? -27.802 -6.304 20.364 1.00 98.06 281 GLY A O 1
ATOM 2116 N N . THR A 1 282 ? -26.188 -6.282 18.806 1.00 98.56 282 THR A N 1
ATOM 2117 C CA . THR A 1 282 ? -25.208 -6.992 19.643 1.00 98.56 282 THR A CA 1
ATOM 2118 C C . THR A 1 282 ? -24.278 -6.028 20.377 1.00 98.56 282 THR A C 1
ATOM 2120 O O . THR A 1 282 ? -24.061 -4.893 19.954 1.00 98.56 282 THR A O 1
ATOM 2123 N N . SER A 1 283 ? -23.701 -6.485 21.484 1.00 98.56 283 SER A N 1
ATOM 2124 C CA . SER A 1 283 ? -22.687 -5.753 22.244 1.00 98.56 283 SER A CA 1
ATOM 2125 C C . SER A 1 283 ? -21.615 -6.727 22.705 1.00 98.56 283 SER A C 1
ATOM 2127 O O . SER A 1 283 ? -21.891 -7.907 22.923 1.00 98.56 283 SER A O 1
ATOM 2129 N N . GLY A 1 284 ? -20.394 -6.242 22.877 1.00 98.56 284 GLY A N 1
ATOM 2130 C CA . GLY A 1 284 ? -19.269 -7.090 23.239 1.00 98.56 284 GLY A CA 1
ATOM 2131 C C . GLY A 1 284 ? -17.973 -6.306 23.280 1.00 98.56 284 GLY A C 1
ATOM 2132 O O . GLY A 1 284 ? -17.975 -5.109 23.554 1.00 98.56 284 GLY A O 1
ATOM 2133 N N . ASN A 1 285 ? -16.863 -6.983 22.997 1.00 98.75 285 ASN A N 1
ATOM 2134 C CA . ASN A 1 285 ? -15.550 -6.361 22.929 1.00 98.75 285 ASN A CA 1
ATOM 2135 C C . ASN A 1 285 ? -14.817 -6.765 21.651 1.00 98.75 285 ASN A C 1
ATOM 2137 O O . ASN A 1 285 ? -14.958 -7.890 21.171 1.00 98.75 285 ASN A O 1
ATOM 2141 N N . VAL A 1 286 ? -13.985 -5.858 21.154 1.00 98.75 286 VAL A N 1
ATOM 2142 C CA . VAL A 1 286 ? -12.974 -6.123 20.125 1.00 98.75 286 VAL A CA 1
ATOM 2143 C C . VAL A 1 286 ? -11.588 -5.820 20.686 1.00 98.75 286 VAL A C 1
ATOM 2145 O O . VAL A 1 286 ? -11.445 -5.118 21.692 1.00 98.75 286 VAL A O 1
ATOM 2148 N N . THR A 1 287 ? -10.550 -6.352 20.044 1.00 98.81 287 THR A N 1
ATOM 2149 C CA . THR A 1 287 ? -9.169 -5.965 20.352 1.00 98.81 287 THR A CA 1
ATOM 2150 C C . THR A 1 287 ? -8.766 -4.823 19.430 1.00 98.81 287 THR A C 1
ATOM 2152 O O . THR A 1 287 ? -8.834 -4.965 18.214 1.00 98.81 287 THR A O 1
ATOM 2155 N N . LYS A 1 288 ? -8.330 -3.702 20.003 1.00 98.75 288 LYS A N 1
ATOM 2156 C CA . LYS A 1 288 ? -7.680 -2.603 19.288 1.00 98.75 288 LYS A CA 1
ATOM 2157 C C . LYS A 1 288 ? -6.173 -2.714 19.479 1.00 98.75 288 LYS A C 1
ATOM 2159 O O . LYS A 1 288 ? -5.708 -2.726 20.617 1.00 98.75 288 LYS A O 1
ATOM 2164 N N . ILE A 1 289 ? -5.427 -2.744 18.387 1.00 98.81 289 ILE A N 1
ATOM 2165 C CA . ILE A 1 289 ? -3.965 -2.668 18.372 1.00 98.81 289 ILE A CA 1
ATOM 2166 C C . ILE A 1 289 ? -3.601 -1.299 17.795 1.00 98.81 289 ILE A C 1
ATOM 2168 O O . ILE A 1 289 ? -4.110 -0.938 16.735 1.00 98.81 289 ILE A O 1
ATOM 2172 N N . ASP A 1 290 ? -2.795 -0.506 18.497 1.00 98.12 290 ASP A N 1
ATOM 2173 C CA . ASP A 1 290 ? -2.310 0.767 17.948 1.00 98.12 290 ASP A CA 1
ATOM 2174 C C . ASP A 1 290 ? -1.241 0.553 16.859 1.00 98.12 290 ASP A C 1
ATOM 2176 O O . ASP A 1 290 ? -0.807 -0.572 16.608 1.00 98.12 290 ASP A O 1
ATOM 2180 N N . GLY A 1 291 ? -0.806 1.631 16.203 1.00 97.00 291 GLY A N 1
ATOM 2181 C CA . GLY A 1 291 ? 0.180 1.559 15.119 1.00 97.00 291 GLY A CA 1
ATOM 2182 C C . GLY A 1 291 ? 1.567 1.058 15.525 1.00 97.00 291 GLY A C 1
ATOM 2183 O O . GLY A 1 291 ? 2.391 0.821 14.649 1.00 97.00 291 GLY A O 1
ATOM 2184 N N . TYR A 1 292 ? 1.822 0.877 16.823 1.00 96.75 292 TYR A N 1
ATOM 2185 C CA . TYR A 1 292 ? 3.106 0.439 17.371 1.00 96.75 292 TYR A CA 1
ATOM 2186 C C . TYR A 1 292 ? 2.997 -0.870 18.173 1.00 96.75 292 TYR A C 1
ATOM 2188 O O . TYR A 1 292 ? 3.959 -1.279 18.824 1.00 96.75 292 TYR A O 1
ATOM 2196 N N . GLY A 1 293 ? 1.844 -1.545 18.113 1.00 97.31 293 GLY A N 1
ATOM 2197 C CA . GLY A 1 293 ? 1.659 -2.908 18.603 1.00 97.31 293 GLY A CA 1
ATOM 2198 C C . GLY A 1 293 ? 1.056 -3.032 20.000 1.00 97.31 293 GLY A C 1
ATOM 2199 O O . GLY A 1 293 ? 0.912 -4.158 20.487 1.00 97.31 293 GLY A O 1
ATOM 2200 N N . ASN A 1 294 ? 0.653 -1.936 20.649 1.00 98.19 294 ASN A N 1
ATOM 2201 C CA . ASN A 1 294 ? 0.003 -2.025 21.956 1.00 98.19 294 ASN A CA 1
ATOM 2202 C C . ASN A 1 294 ? -1.454 -2.461 21.796 1.00 98.19 294 ASN A C 1
ATOM 2204 O O . ASN A 1 294 ? -2.265 -1.785 21.159 1.00 98.19 294 ASN A O 1
ATOM 2208 N N . ALA A 1 295 ? -1.797 -3.593 22.409 1.00 98.38 295 ALA A N 1
ATOM 2209 C CA . ALA A 1 295 ? -3.141 -4.148 22.374 1.00 98.38 295 ALA A CA 1
ATOM 2210 C C . ALA A 1 295 ? -3.979 -3.674 23.568 1.00 98.38 295 ALA A C 1
ATOM 2212 O O . ALA A 1 295 ? -3.544 -3.700 24.718 1.00 98.38 295 ALA A O 1
ATOM 2213 N N . THR A 1 296 ? -5.223 -3.300 23.292 1.00 98.50 296 THR A N 1
ATOM 2214 C CA . THR A 1 296 ? -6.235 -2.925 24.282 1.00 98.50 296 THR A CA 1
ATOM 2215 C C . THR A 1 296 ? -7.573 -3.557 23.923 1.00 98.50 296 THR A C 1
ATOM 2217 O O . THR A 1 296 ? -7.858 -3.832 22.757 1.00 98.50 296 THR A O 1
ATOM 2220 N N . THR A 1 297 ? -8.412 -3.797 24.924 1.00 98.62 297 THR A N 1
ATOM 2221 C CA . THR A 1 297 ? -9.787 -4.260 24.716 1.00 98.62 297 THR A CA 1
ATOM 2222 C C . THR A 1 297 ? -10.711 -3.054 24.725 1.00 98.62 297 THR A C 1
ATOM 2224 O O . THR A 1 297 ? -10.663 -2.259 25.664 1.00 98.62 297 THR A O 1
ATOM 2227 N N . VAL A 1 298 ? -11.550 -2.917 23.699 1.00 98.38 298 VAL A N 1
ATOM 2228 C CA . VAL A 1 298 ? -12.527 -1.825 23.599 1.00 98.38 298 VAL A CA 1
ATOM 2229 C C . VAL A 1 298 ? -13.938 -2.389 23.418 1.00 98.38 298 VAL A C 1
ATOM 2231 O O . VAL A 1 298 ? -14.119 -3.342 22.650 1.00 98.38 298 VAL A O 1
ATOM 2234 N N . PRO A 1 299 ? -14.942 -1.841 24.123 1.00 98.62 299 PRO A N 1
ATOM 2235 C CA . PRO A 1 299 ? -16.311 -2.305 23.994 1.00 98.62 299 PRO A CA 1
ATOM 2236 C C . PRO A 1 299 ? -16.935 -1.821 22.684 1.00 98.62 299 PRO A C 1
ATOM 2238 O O . PRO A 1 299 ? -16.611 -0.745 22.180 1.00 98.62 299 PRO A O 1
ATOM 2241 N N . TYR A 1 300 ? -17.883 -2.596 22.171 1.00 98.75 300 TYR A N 1
ATOM 2242 C CA . TYR A 1 300 ? -18.785 -2.187 21.102 1.00 98.75 300 TYR A CA 1
ATOM 2243 C C . TYR A 1 300 ? -20.239 -2.335 21.554 1.00 98.75 300 TYR A C 1
ATOM 2245 O O . TYR A 1 300 ? -20.568 -3.182 22.390 1.00 98.75 300 TYR A O 1
ATOM 2253 N N . SER A 1 301 ? -21.110 -1.509 20.986 1.00 98.69 301 SER A N 1
ATOM 2254 C CA . SER A 1 301 ? -22.546 -1.467 21.265 1.00 98.69 301 SER A CA 1
ATOM 2255 C C . SER A 1 301 ? -23.312 -1.372 19.953 1.00 98.69 301 SER A C 1
ATOM 2257 O O . SER A 1 301 ? -22.866 -0.695 19.029 1.00 98.69 301 SER A O 1
ATOM 2259 N N . ASN A 1 302 ? -24.455 -2.052 19.853 1.00 98.25 302 ASN A N 1
ATOM 2260 C CA . ASN A 1 302 ? -25.249 -2.124 18.623 1.00 98.25 302 ASN A CA 1
ATOM 2261 C C . ASN A 1 302 ? -24.409 -2.555 17.393 1.00 98.25 302 ASN A C 1
ATOM 2263 O O . ASN A 1 302 ? -24.546 -2.017 16.292 1.00 98.25 302 ASN A O 1
ATOM 2267 N N . GLY A 1 303 ? -23.485 -3.493 17.611 1.00 98.50 303 GLY A N 1
ATOM 2268 C CA . GLY A 1 303 ? -22.536 -4.002 16.624 1.00 98.50 303 GLY A CA 1
ATOM 2269 C C . GLY A 1 303 ? -21.444 -3.016 16.194 1.00 98.50 303 GLY A C 1
ATOM 2270 O O . GLY A 1 303 ? -20.700 -3.322 15.263 1.00 98.50 303 GLY A O 1
ATOM 2271 N N . GLN A 1 304 ? -21.333 -1.848 16.836 1.00 98.75 304 GLN A N 1
ATOM 2272 C CA . GLN A 1 304 ? -20.432 -0.766 16.439 1.00 98.75 304 GLN A CA 1
ATOM 2273 C C . GLN A 1 304 ? -19.428 -0.404 17.533 1.00 98.75 304 GLN A C 1
ATOM 2275 O O . GLN A 1 304 ? -19.790 -0.225 18.699 1.00 98.75 304 GLN A O 1
ATOM 2280 N N . VAL A 1 305 ? -18.159 -0.279 17.146 1.00 98.75 305 VAL A N 1
ATOM 2281 C CA . VAL A 1 305 ? -17.093 0.244 18.005 1.00 98.75 305 VAL A CA 1
ATOM 2282 C C . VAL A 1 305 ? -16.842 1.711 17.665 1.00 98.75 305 VAL A C 1
ATOM 2284 O O . VAL A 1 305 ? -16.634 2.060 16.503 1.00 98.75 305 VAL A O 1
ATOM 2287 N N . SER A 1 306 ? -16.844 2.566 18.687 1.00 98.56 306 SER A N 1
ATOM 2288 C CA . SER A 1 306 ? -16.476 3.978 18.552 1.00 98.56 306 SER A CA 1
ATOM 2289 C C . SER A 1 306 ? -14.961 4.134 18.623 1.00 98.56 306 SER A C 1
ATOM 2291 O O . SER A 1 306 ? -14.325 3.667 19.569 1.00 98.56 306 SER A O 1
ATOM 2293 N N . LEU A 1 307 ? -14.389 4.814 17.636 1.00 98.62 307 LEU A N 1
ATOM 2294 C CA . LEU A 1 307 ? -12.954 4.996 17.469 1.00 98.62 307 LEU A CA 1
ATOM 2295 C C . LEU A 1 307 ? -12.606 6.483 17.408 1.00 98.62 307 LEU A C 1
ATOM 2297 O O . LEU A 1 307 ? -13.329 7.286 16.819 1.00 98.62 307 LEU A O 1
ATOM 2301 N N . THR A 1 308 ? -11.452 6.822 17.973 1.00 98.44 308 THR A N 1
ATOM 2302 C CA . THR A 1 308 ? -10.755 8.080 17.701 1.00 98.44 308 THR A CA 1
ATOM 2303 C C . THR A 1 308 ? -9.639 7.756 16.721 1.00 98.44 308 THR A C 1
ATOM 2305 O O . THR A 1 308 ? -8.718 7.007 17.053 1.00 98.44 308 THR A O 1
ATOM 2308 N N . LEU A 1 309 ? -9.767 8.247 15.495 1.00 98.62 309 LEU A N 1
ATOM 2309 C CA . LEU A 1 309 ? -8.796 8.046 14.429 1.00 98.62 309 LEU A CA 1
ATOM 2310 C C . LEU A 1 309 ? -7.759 9.164 14.456 1.00 98.62 309 LEU A C 1
ATOM 2312 O O . LEU A 1 309 ? -8.105 10.301 14.761 1.00 98.62 309 LEU A O 1
ATOM 2316 N N . THR A 1 310 ? -6.518 8.833 14.118 1.00 97.75 310 THR A N 1
ATOM 2317 C CA . THR A 1 310 ? -5.399 9.765 13.918 1.00 97.75 310 THR A CA 1
ATOM 2318 C C . THR A 1 310 ? -4.711 9.422 12.593 1.00 97.75 310 THR A C 1
ATOM 2320 O O . THR A 1 310 ? -5.144 8.500 11.903 1.00 97.75 310 THR A O 1
ATOM 2323 N N . GLU A 1 311 ? -3.625 10.119 12.260 1.00 97.50 311 GLU A N 1
ATOM 2324 C CA . GLU A 1 311 ? -2.790 9.859 11.069 1.00 97.50 311 GLU A CA 1
ATOM 2325 C C . GLU A 1 311 ? -2.022 8.526 11.126 1.00 97.50 311 GLU A C 1
ATOM 2327 O O . GLU A 1 311 ? -1.505 8.057 10.115 1.00 97.50 311 GLU A O 1
ATOM 2332 N N . VAL A 1 312 ? -1.947 7.892 12.302 1.00 97.81 312 VAL A N 1
ATOM 2333 C CA . VAL A 1 312 ? -1.314 6.581 12.472 1.00 97.81 312 VAL A CA 1
ATOM 2334 C C . VAL A 1 312 ? -2.392 5.493 12.445 1.00 97.81 312 VAL A C 1
ATOM 2336 O O . VAL A 1 312 ? -3.327 5.552 13.250 1.00 97.81 312 VAL A O 1
ATOM 2339 N N . PRO A 1 313 ? -2.266 4.463 11.587 1.00 98.50 313 PRO A N 1
ATOM 2340 C CA . PRO A 1 313 ? -3.209 3.353 11.565 1.00 98.50 313 PRO A CA 1
ATOM 2341 C C . PRO A 1 313 ? -3.346 2.632 12.901 1.00 98.50 313 PRO A C 1
ATOM 2343 O O . PRO A 1 313 ? -2.369 2.351 13.590 1.00 98.50 313 PRO A O 1
ATOM 2346 N N . GLN A 1 314 ? -4.587 2.286 13.231 1.00 98.69 314 GLN A N 1
ATOM 2347 C CA . GLN A 1 314 ? -4.929 1.328 14.276 1.00 98.69 314 GLN A CA 1
ATOM 2348 C C . GLN A 1 314 ? -5.616 0.114 13.649 1.00 98.69 314 GLN A C 1
ATOM 2350 O O . GLN A 1 314 ? -6.230 0.211 12.586 1.00 98.69 314 GLN A O 1
ATOM 2355 N N . TYR A 1 315 ? -5.544 -1.027 14.322 1.00 98.88 315 TYR A N 1
ATOM 2356 C CA . TYR A 1 315 ? -6.067 -2.294 13.829 1.00 98.88 315 TYR A CA 1
ATOM 2357 C C . TYR A 1 315 ? -7.137 -2.821 14.773 1.00 98.88 315 TYR A C 1
ATOM 2359 O O . TYR A 1 315 ? -6.890 -3.033 15.963 1.00 98.88 315 TYR A O 1
ATOM 2367 N N . ILE A 1 316 ? -8.335 -3.038 14.242 1.00 98.88 316 ILE A N 1
ATOM 2368 C CA . ILE A 1 316 ? -9.483 -3.537 14.996 1.00 98.88 316 ILE A CA 1
ATOM 2369 C C . ILE A 1 316 ? -9.700 -5.003 14.656 1.00 98.88 316 ILE A C 1
ATOM 2371 O O . ILE A 1 316 ? -10.048 -5.335 13.525 1.00 98.88 316 ILE A O 1
ATOM 2375 N N . VAL A 1 317 ? -9.508 -5.875 15.643 1.00 98.81 317 VAL A N 1
ATOM 2376 C CA . VAL A 1 317 ? -9.679 -7.320 15.499 1.00 98.81 317 VAL A CA 1
ATOM 2377 C C . VAL A 1 317 ? -11.064 -7.734 15.999 1.00 98.81 317 VAL A C 1
ATOM 2379 O O . VAL A 1 317 ? -11.359 -7.620 17.193 1.00 98.81 317 VAL A O 1
ATOM 2382 N N . SER A 1 318 ? -11.902 -8.243 15.096 1.00 98.56 318 SER A N 1
ATOM 2383 C CA . SER A 1 318 ? -13.273 -8.700 15.363 1.00 98.56 318 SER A CA 1
ATOM 2384 C C . SER A 1 318 ? -13.524 -10.113 14.809 1.00 98.56 318 SER A C 1
ATOM 2386 O O . SER A 1 318 ? -12.638 -10.729 14.217 1.00 98.56 318 SER A O 1
ATOM 2388 N N . ASN A 1 319 ? -14.718 -10.671 15.043 1.00 97.94 319 ASN A N 1
ATOM 2389 C CA . ASN A 1 319 ? -15.027 -12.068 14.697 1.00 97.94 319 ASN A CA 1
ATOM 2390 C C . ASN A 1 319 ? -16.057 -12.225 13.563 1.00 97.94 319 ASN A C 1
ATOM 2392 O O . ASN A 1 319 ? -16.146 -13.296 12.969 1.00 97.94 319 ASN A O 1
ATOM 2396 N N . ASN A 1 320 ? -16.865 -11.203 13.259 1.00 98.19 320 ASN A N 1
ATOM 2397 C CA . ASN A 1 320 ? -17.997 -11.363 12.346 1.00 98.19 320 ASN A CA 1
ATOM 23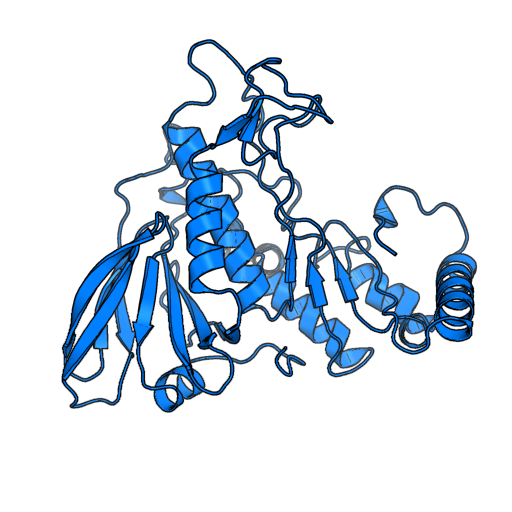98 C C . ASN A 1 320 ? -17.593 -11.123 10.881 1.00 98.19 320 ASN A C 1
ATOM 2400 O O . ASN A 1 320 ? -17.726 -10.023 10.341 1.00 98.19 320 ASN A O 1
ATOM 2404 N N . ALA A 1 321 ? -17.129 -12.187 10.223 1.00 97.88 321 ALA A N 1
ATOM 2405 C CA . ALA A 1 321 ? -16.720 -12.138 8.822 1.00 97.88 321 ALA A CA 1
ATOM 2406 C C . ALA A 1 321 ? -17.856 -11.778 7.854 1.00 97.88 321 ALA A C 1
ATOM 2408 O O . ALA A 1 321 ? -17.607 -11.140 6.834 1.00 97.88 321 ALA A O 1
ATOM 2409 N N . THR A 1 322 ? -19.101 -12.144 8.170 1.00 98.31 322 THR A N 1
ATOM 2410 C CA . THR A 1 322 ? -20.266 -11.829 7.327 1.00 98.31 322 THR A CA 1
ATOM 2411 C C . THR A 1 322 ? -20.496 -10.323 7.264 1.00 98.31 322 THR A C 1
ATOM 2413 O O . THR A 1 322 ? -20.628 -9.760 6.179 1.00 98.31 322 THR A O 1
ATOM 2416 N N . VAL A 1 323 ? -20.480 -9.656 8.421 1.00 98.31 323 VAL A N 1
ATOM 2417 C CA . VAL A 1 323 ? -20.610 -8.195 8.509 1.00 98.31 323 VAL A CA 1
ATOM 2418 C C . VAL A 1 323 ? -19.449 -7.504 7.800 1.00 98.31 323 VAL A C 1
ATOM 2420 O O . VAL A 1 323 ? -19.683 -6.604 6.997 1.00 98.31 323 VAL A O 1
ATOM 2423 N N . ALA A 1 324 ? -18.213 -7.961 8.023 1.00 98.50 324 ALA A N 1
ATOM 2424 C CA . ALA A 1 324 ? -17.037 -7.390 7.371 1.00 98.50 324 ALA A CA 1
ATOM 2425 C C . ALA A 1 324 ? -17.101 -7.505 5.837 1.00 98.50 324 ALA A C 1
ATOM 2427 O O . ALA A 1 324 ? -16.917 -6.513 5.140 1.00 98.50 324 ALA A O 1
ATOM 2428 N N . LYS A 1 325 ? -17.441 -8.685 5.300 1.00 98.19 325 LYS A N 1
ATOM 2429 C CA . LYS A 1 325 ? -17.595 -8.913 3.851 1.00 98.19 325 LYS A CA 1
ATOM 2430 C C . LYS A 1 325 ? -18.697 -8.042 3.247 1.00 98.19 325 LYS A C 1
ATOM 2432 O O . LYS A 1 325 ? -18.496 -7.435 2.199 1.00 98.19 325 LYS A O 1
ATOM 2437 N N . ASN A 1 326 ? -19.843 -7.932 3.919 1.00 98.25 326 ASN A N 1
ATOM 2438 C CA . ASN A 1 326 ? -20.950 -7.099 3.446 1.00 98.25 326 ASN A CA 1
ATOM 2439 C C . ASN A 1 326 ? -20.582 -5.608 3.422 1.00 98.25 326 ASN A C 1
ATOM 2441 O O . ASN A 1 326 ? -20.999 -4.882 2.514 1.00 98.25 326 ASN A O 1
ATOM 2445 N N . ASN A 1 327 ? -19.750 -5.171 4.366 1.00 97.94 327 ASN A N 1
ATOM 2446 C CA . ASN A 1 327 ? -19.336 -3.780 4.509 1.00 97.94 327 ASN A CA 1
ATOM 2447 C C . ASN A 1 327 ? -18.074 -3.414 3.724 1.00 97.94 327 ASN A C 1
ATOM 2449 O O . ASN A 1 327 ? -17.688 -2.251 3.765 1.00 97.94 327 ASN A O 1
ATOM 2453 N N . SER A 1 328 ? -17.469 -4.334 2.972 1.00 98.38 328 SER A N 1
ATOM 2454 C CA . SER A 1 328 ? -16.268 -4.055 2.177 1.00 98.38 328 SER A CA 1
ATOM 2455 C C . SER A 1 328 ? -16.468 -4.300 0.685 1.00 98.38 328 SER A C 1
ATOM 2457 O O . SER A 1 328 ? -17.377 -5.020 0.257 1.00 98.38 328 SER A O 1
ATOM 2459 N N . THR A 1 329 ? -15.639 -3.645 -0.123 1.00 98.19 329 THR A N 1
ATOM 2460 C CA . THR A 1 329 ? -15.613 -3.789 -1.581 1.00 98.19 329 THR A CA 1
ATOM 2461 C C . THR A 1 329 ? -14.375 -4.570 -1.988 1.00 98.19 329 THR A C 1
ATOM 2463 O O . THR A 1 329 ? -13.270 -4.034 -1.953 1.00 98.19 329 THR A O 1
ATOM 2466 N N . VAL A 1 330 ? -14.568 -5.826 -2.398 1.00 97.88 330 VAL A N 1
ATOM 2467 C CA . VAL A 1 330 ? -13.477 -6.689 -2.869 1.00 97.88 330 VAL A CA 1
ATOM 2468 C C . VAL A 1 330 ? -12.822 -6.062 -4.110 1.00 97.88 330 VAL A C 1
ATOM 2470 O O . VAL A 1 330 ? -13.550 -5.694 -5.039 1.00 97.88 330 VAL A O 1
ATOM 2473 N N . PRO A 1 331 ? -11.480 -5.949 -4.165 1.00 98.31 331 PRO A N 1
ATOM 2474 C CA . PRO A 1 331 ? -10.794 -5.404 -5.331 1.00 98.31 331 PRO A CA 1
ATOM 2475 C C . PRO A 1 331 ? -11.067 -6.222 -6.598 1.00 98.31 331 PRO A C 1
ATOM 2477 O O . PRO A 1 331 ? -11.138 -7.452 -6.569 1.00 98.31 331 PRO A O 1
ATOM 2480 N N . VAL A 1 332 ? -11.190 -5.538 -7.736 1.00 98.19 332 VAL A N 1
ATOM 2481 C CA . VAL A 1 332 ? -11.484 -6.173 -9.029 1.00 98.19 332 VAL A CA 1
ATOM 2482 C C . VAL A 1 332 ? -10.427 -7.231 -9.368 1.00 98.19 332 VAL A C 1
ATOM 2484 O O . VAL A 1 332 ? -9.228 -6.969 -9.307 1.00 98.19 332 VAL A O 1
ATOM 2487 N N . GLY A 1 333 ? -10.872 -8.436 -9.734 1.00 96.75 333 GLY A N 1
ATOM 2488 C CA . GLY A 1 333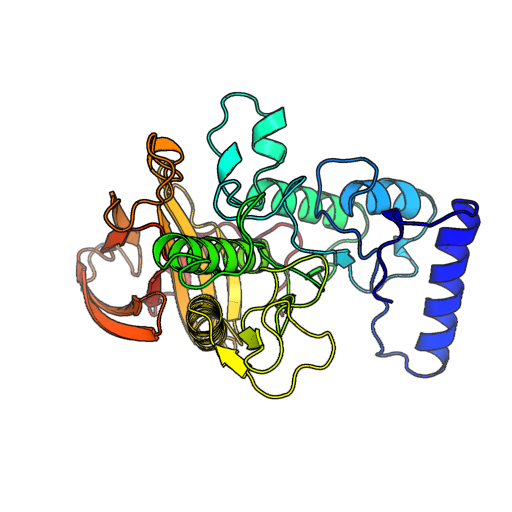 ? -9.985 -9.539 -10.120 1.00 96.75 333 GLY A CA 1
ATOM 2489 C C . GLY A 1 333 ? -9.162 -10.139 -8.974 1.00 96.75 333 GLY A C 1
ATOM 2490 O O . GLY A 1 333 ? -8.292 -10.968 -9.228 1.00 96.75 333 GLY A O 1
ATOM 2491 N N . TYR A 1 334 ? -9.394 -9.741 -7.720 1.00 97.56 334 TYR A N 1
ATOM 2492 C CA . TYR A 1 334 ? -8.749 -10.368 -6.571 1.00 97.56 334 TYR A CA 1
ATOM 2493 C C . TYR A 1 334 ? -9.459 -11.669 -6.185 1.00 97.56 334 TYR A C 1
ATOM 2495 O O . TYR A 1 334 ? -10.672 -11.692 -5.981 1.00 97.56 334 TYR A O 1
ATOM 2503 N N . THR A 1 335 ? -8.691 -12.749 -6.046 1.00 93.56 335 THR A N 1
ATOM 2504 C CA . THR A 1 335 ? -9.208 -14.095 -5.747 1.00 93.56 335 THR A CA 1
ATOM 2505 C C . THR A 1 335 ? -8.668 -14.684 -4.441 1.00 93.56 335 THR A C 1
ATOM 2507 O O . THR A 1 335 ? -8.835 -15.877 -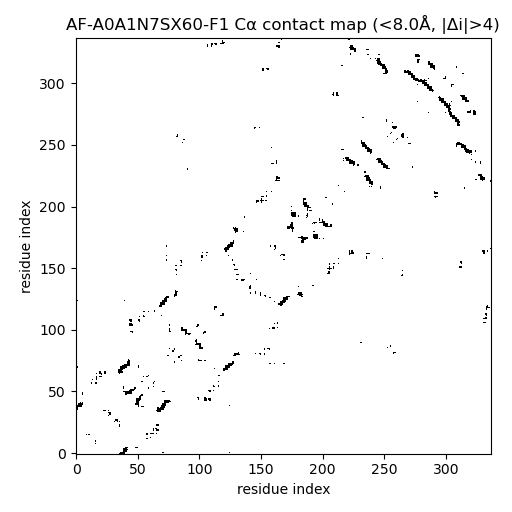4.209 1.00 93.56 335 THR A O 1
ATOM 2510 N N . GLY A 1 336 ? -8.024 -13.876 -3.591 1.00 90.06 336 GLY A N 1
ATOM 2511 C CA . GLY A 1 336 ? -7.323 -14.354 -2.392 1.00 90.06 336 GLY A CA 1
ATOM 2512 C C . GLY A 1 336 ? -5.843 -14.684 -2.628 1.00 90.06 336 GLY A C 1
ATOM 2513 O O . GLY A 1 336 ? -5.305 -14.446 -3.719 1.00 90.06 336 GLY A O 1
ATOM 2514 N N . GLN A 1 337 ? -5.185 -15.176 -1.574 1.00 76.56 337 GLN A N 1
ATOM 2515 C CA . GLN A 1 337 ? -3.816 -15.711 -1.603 1.00 76.56 337 GLN A CA 1
ATOM 2516 C C . GLN A 1 337 ? -3.738 -17.083 -2.284 1.00 76.56 337 GLN A C 1
ATOM 2518 O O . GLN A 1 337 ? -4.599 -17.940 -1.985 1.00 76.56 337 GLN A O 1
#

Mean predicted aligned error: 3.61 Å

pLDDT: mean 95.05, std 5.04, range [55.38, 98.94]

InterPro domains:
  IPR017853 Glycoside hydrolase superfamily [SSF51445] (3-217)
  IPR051923 Glycosyl Hydrolase Family 39 [PTHR12631] (14-270)

Nearest PDB structures (foldseek):
  3m6d-assembly1_A  TM=3.679E-01  e=2.147E-02  Blautia obeum ATCC 29174
  3poc-assembly1_B  TM=2.657E-01  e=3.616E-02  Blautia obeum ATCC 29174
  6gi9-assembly1_A  TM=4.658E-01  e=1.653E+00  Enterobacter cloacae
  7tmb-assembly3_C  TM=4.677E-01  e=1.560E+00  Klebsiella pneumoniae subsp. pneumoniae HS11286
  6gi8-assembly1_A  TM=4.566E-01  e=2.084E+00  Enterobacter cloacae

Foldseek 3Di:
DADACLVDVDDDLLVVLVVLVVVQCVVCVPPVPDFAEDDNHAALDQDCRAQLNNCVSSLVVPSLVRGQAYEYALDLDPAAELLDFLCLQCPPPDVSSNCSRSLNSLQSNLVSCCVSPFQHAYERAYYFHAFPPPFADDPCPPDPQRLVSRLLRRLVSQLSNVLSQHPYHDQFDDEADAPGHGRHQWYQPVDSNIHPDRDHTDGGSNVLLVVQSCVQAPQWGWLHWFPPDDPQKTWTWIAHPPRHKIKIKIAGDDSCQRPPPVRGHDPPDKDKDKDQQDAFQDKDWWWKAWSRGDIDIFIDHRSIGIDIHHSRIIMTIHRDPVRVNVRHDHNRSRDTD

Organism: NCBI:txid1701573

Sequence (337 aa):
MTWEPSLGWADSDANFVAMYKAAYQGIHSTDPNAIVMGTGNPFASNCDTCTTGYLKKFGALGLWNYIDAVSTHGYWNAGTYPAHPPELQDSDPDPANQANALDNQMNQLRSVMQAGKPNMKLFFTEAGTSYDPGINYGPTTPSQNQLFAHAAVGVRSHIIVLGGGAQMTTLFFGPDYPGEVGYGSFFDLNNAQGAFGASNLSPKPEAMAFATMTRVLDGTNTLGRVKGTPGGTFAYAFQQLGDGKIVTAVWAHDNSQWPTSNGTYSQTYSTGYSLQVDNPGTSGNVTKIDGYGNATTVPYSNGQVSLTLTEVPQYIVSNNATVAKNNSTVPVGYTGQ

Radius of gyration: 20.47 Å; Cα contacts (8 Å, |Δi|>4): 758; chains: 1; bounding box: 57×52×55 Å

Solvent-accessible surface area (backbone atoms only — not comparable to full-atom values): 17284 Å² total; per-residue (Å²): 91,88,49,49,50,71,81,67,71,83,74,56,75,66,54,54,40,49,50,37,41,51,52,36,54,57,49,42,73,77,38,77,81,66,76,38,34,35,62,23,9,58,24,37,35,90,44,74,62,14,27,39,27,43,49,57,59,42,38,78,72,51,34,63,82,34,41,64,27,40,24,20,21,59,38,48,55,102,59,41,20,42,76,44,37,50,60,68,29,61,79,44,91,48,69,79,50,22,42,46,8,37,60,46,15,34,53,51,30,29,51,50,43,38,72,73,46,65,60,50,51,35,35,26,74,34,32,54,31,27,52,49,90,89,71,58,75,51,102,71,32,79,40,72,59,53,42,52,36,34,19,30,39,41,46,49,47,53,49,43,45,37,22,47,41,33,75,42,72,34,82,33,38,65,46,14,24,69,96,54,57,42,26,19,35,19,43,26,76,85,35,83,58,24,34,94,78,60,86,50,73,44,78,37,63,28,40,45,25,43,54,30,48,49,74,70,51,61,69,43,29,58,34,3,44,44,61,90,56,56,89,49,45,49,43,29,32,28,33,28,60,91,84,43,48,28,36,34,42,34,25,27,57,53,69,76,40,43,42,23,98,87,71,47,56,58,88,76,56,68,48,82,48,74,45,73,46,39,59,77,80,37,68,52,72,32,42,37,27,45,44,70,55,56,74,44,80,44,66,26,51,55,12,27,32,79,42,80,26,26,60,51,44,30,36,41,40,35,71,40,55,68,50,48,51,72,43,23,47,63,35,63,44,57,84,68,126

Secondary structure (DSSP, 8-state):
----GGGT--S-HHHHHHHHHHHHHHHHHH-TT---EEEEEEESSSSTTSHHHHHHHHHTTTGGGG-SEEEEEEE-SS--STTS-TTTTTT-SSHHHHTTSHHHHHHHHHHHHHHHSTT-EEEEEEE---PPTT---BTTBS-HHHHHHHHHHHHHHHHHHHHTT-SEEEE--SB--TTSTT--SEEESS-TT--TT--SEEE-HHHHHHHHHHHHHTTEEEEEEETTPPTTEEEEEEEETTT--EEEEEEE--GGGTT-TTSPPPSS--EEEEEE-S-TT--EEEEEE-TTS-EEEEEEBTTEEEEEE-SS-EEEEES-HHHHHHHEEPPTT----